Protein AF-A0A0F9X9X0-F1 (afdb_monomer)

Radius of gyration: 19.91 Å; Cα contacts (8 Å, |Δi|>4): 414; chains: 1; bounding box: 63×33×49 Å

Foldseek 3Di:
DPLVVLLVLLCPQDDPFWARQLPDDDPFFDPCRNVLLSVLSSQCVVLQQVAQEEEEEAEDALQACSQQNFALHHPVCQVVVCVLSVTDDRDGGGDDDDDDDQQSVLLSVAQSFFPRGHGYYYLQSTAGADPDSNHHDGDDVVSCVSCVVSNCVVVVVDHHPAYEYADDVSVVVVVVVVDDYHYFYRCPPVSSLSNNVVSCVVRQDTPQWHFDDDPNATDIDGRDDPVPDPPVPVVVVSCVVVPSDDDPDDDDDDDDD

pLDDT: mean 82.33, std 21.75, range [23.98, 98.69]

Solvent-accessible surface area (backbone atoms only — not comparable to full-atom values): 14618 Å² total; per-residue (Å²): 105,69,49,67,63,52,51,51,51,55,52,69,52,81,59,100,49,39,52,35,31,52,67,49,83,57,96,61,39,38,97,60,22,19,58,40,12,40,49,31,36,45,57,51,50,78,50,45,88,81,42,52,33,39,36,29,31,48,54,34,44,58,61,18,13,39,56,32,41,37,47,64,28,21,68,81,38,45,68,56,49,24,67,58,73,73,48,80,81,73,56,77,18,48,72,81,76,77,56,82,33,66,54,26,52,55,54,62,72,48,42,74,46,37,76,79,49,60,48,61,40,33,70,39,81,37,22,30,30,59,97,48,82,80,32,76,41,83,81,51,73,63,58,50,60,66,42,37,70,47,45,52,50,52,60,76,43,52,76,57,86,38,43,33,14,40,22,71,67,24,38,56,52,44,44,72,73,70,46,79,68,50,80,33,50,37,44,59,96,81,2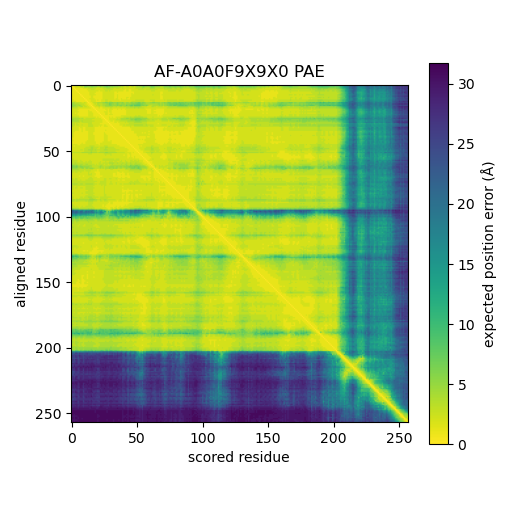2,39,64,57,22,53,52,44,55,63,59,77,56,56,47,39,80,42,35,40,72,44,79,59,94,94,38,80,38,82,41,75,73,52,63,80,91,75,50,82,68,53,66,64,53,51,60,54,38,57,74,67,68,75,54,79,88,74,82,89,84,79,83,87,77,89,134

Sequence (257 aa):
MESELFIEILQNVNSNNLFNPYTDLCELDKPNAPEIRTNNLRIFLDNIDRFDTILVGEAPGHIGARKTGLAFTSNHILKTAEKTWGMKGFEIATKKEYYKELSAHHVWSVLPRLVNPPILWNIIPLHPFKGEQFTNRTPNNLDHLTCNSAVEYFFNNTEFRKIIAIGRVAQKRLRRLGFDVEYVRHVSMGGSNKFKASMYELFEKYDGFEISEFGGKNRLRCIKDPKTCKACYETESMMRRHHLVDHGQESFTILDL

Organism: NCBI:txid412755

Mean predicted aligned error: 9.72 Å

Secondary structure (DSSP, 8-state):
--HHHHHHHHHT---SSEE-TTT---TTB-TTHHHHHHHHHHHHHTTGGG-SEEEEES---TTTHHHHSSTT--TTTHHHHHHHHT-------BSS-----HHHHHHHTTGGGBSSPPEEEESS-SEE-BSBTTS-----HHHHHHTHHHHHHHHHS---SEEEEESHHHHHHHHHTT---EEE--STTTTHHHHHHHHHHHT--BTTEEEEESSSSEEEEE-S-TTT-TTHHHHHHHHHTTT-S------------

Nearest PDB structures (foldseek):
  5h93-assembly4_D  TM=6.700E-01  e=4.111E-07  Geobacter metallireducens GS-15
  8iiq-assembly1_A  TM=5.673E-01  e=1.186E-02  Mycolicibacterium smegmatis MC2 155
  5gn2-assembly1_B  TM=4.722E-01  e=1.155E-01  Bradyrhizobium diazoefficiens USDA 110

InterPro domains:
  IPR036895 Uracil-DNA glycosylase-like domain superfamily [G3DSA:3.40.470.10] (12-206)
  IPR036895 Uracil-DNA glycosylase-like domain superfamily [SSF52141] (31-196)

Structure (mmCIF, N/CA/C/O backbone):
data_AF-A0A0F9X9X0-F1
#
_entry.id   AF-A0A0F9X9X0-F1
#
loop_
_atom_site.group_PDB
_atom_site.id
_atom_site.type_symbol
_atom_site.label_atom_id
_atom_site.label_alt_id
_atom_site.label_comp_id
_atom_site.label_asym_id
_atom_site.label_entity_id
_atom_site.label_seq_id
_atom_site.pdbx_PDB_ins_code
_atom_site.Cartn_x
_atom_site.Cartn_y
_atom_site.Cartn_z
_atom_site.occupancy
_atom_site.B_iso_or_equiv
_atom_site.auth_seq_id
_atom_site.auth_comp_id
_atom_site.auth_asym_id
_atom_site.auth_atom_id
_atom_site.pdbx_PDB_model_num
ATOM 1 N N . MET A 1 1 ? -10.271 6.735 -10.360 1.00 90.69 1 MET A N 1
ATOM 2 C CA . MET A 1 1 ? -11.070 6.205 -9.219 1.00 90.69 1 MET A CA 1
ATOM 3 C C . MET A 1 1 ? -11.659 7.350 -8.392 1.00 90.69 1 MET A C 1
ATOM 5 O O . MET A 1 1 ? -10.962 8.337 -8.219 1.00 90.69 1 MET A O 1
ATOM 9 N N . GLU A 1 2 ? -12.874 7.228 -7.835 1.00 94.06 2 GLU A N 1
ATOM 10 C CA . GLU A 1 2 ? -13.388 8.189 -6.830 1.00 94.06 2 GLU A CA 1
ATOM 11 C C . GLU A 1 2 ? -12.779 7.890 -5.446 1.00 94.06 2 GLU A C 1
ATOM 13 O O . GLU A 1 2 ? -13.160 6.908 -4.795 1.00 94.06 2 GLU A O 1
ATOM 18 N N . SER A 1 3 ? -11.806 8.705 -5.018 1.00 95.44 3 SER A N 1
ATOM 19 C CA . SER A 1 3 ? -11.001 8.474 -3.806 1.00 95.44 3 SER A CA 1
ATOM 20 C C . SER A 1 3 ? -11.820 8.476 -2.514 1.00 95.44 3 SER A C 1
ATOM 22 O O . SER A 1 3 ? -11.629 7.590 -1.682 1.00 95.44 3 SER A O 1
ATOM 24 N N . GLU A 1 4 ? -12.751 9.423 -2.340 1.00 97.19 4 GLU A N 1
ATOM 25 C CA . GLU A 1 4 ? -13.540 9.526 -1.099 1.00 97.19 4 GLU A CA 1
ATOM 26 C C . GLU A 1 4 ? -14.438 8.311 -0.885 1.00 97.19 4 GLU A C 1
ATOM 28 O O . GLU A 1 4 ? -14.476 7.765 0.215 1.00 97.19 4 GLU A O 1
ATOM 33 N N . LEU A 1 5 ? -15.094 7.834 -1.945 1.00 97.44 5 LEU A N 1
ATOM 34 C CA . LEU A 1 5 ? -15.930 6.640 -1.862 1.00 97.44 5 LEU A CA 1
ATOM 35 C C . LEU A 1 5 ? -15.094 5.406 -1.502 1.00 97.44 5 LEU A C 1
ATOM 37 O O . LEU A 1 5 ? -15.508 4.588 -0.683 1.00 97.44 5 LEU A O 1
ATOM 41 N N . PHE A 1 6 ? -13.885 5.276 -2.057 1.00 98.06 6 PHE A N 1
ATOM 42 C CA . PHE A 1 6 ? -13.010 4.165 -1.689 1.00 98.06 6 PHE A CA 1
ATOM 43 C C . PHE A 1 6 ? -12.567 4.222 -0.224 1.00 98.06 6 PHE A C 1
ATOM 45 O O . PHE A 1 6 ? -12.556 3.202 0.469 1.00 98.06 6 PHE A O 1
ATOM 52 N N . ILE A 1 7 ? -12.210 5.415 0.253 1.00 98.44 7 ILE A N 1
ATOM 53 C CA . ILE A 1 7 ? -11.847 5.652 1.651 1.00 98.44 7 ILE A CA 1
ATOM 54 C C . ILE A 1 7 ? -13.018 5.300 2.570 1.00 98.44 7 ILE A C 1
ATOM 56 O O . ILE A 1 7 ? -12.813 4.600 3.558 1.00 98.44 7 ILE A O 1
ATOM 60 N N . GLU A 1 8 ? -14.238 5.714 2.230 1.00 98.25 8 GLU A N 1
ATOM 61 C CA . GLU A 1 8 ? -15.444 5.380 2.987 1.00 98.25 8 GLU A CA 1
ATOM 62 C C . GLU A 1 8 ? -15.669 3.861 3.049 1.00 98.25 8 GLU A C 1
ATOM 64 O O . GLU A 1 8 ? -15.931 3.311 4.121 1.00 98.25 8 GLU A O 1
ATOM 69 N N . ILE A 1 9 ? -15.502 3.149 1.928 1.00 98.19 9 ILE A N 1
ATOM 70 C CA . ILE A 1 9 ? -15.590 1.681 1.896 1.00 98.19 9 ILE A CA 1
ATOM 71 C C . ILE A 1 9 ? -14.573 1.062 2.862 1.00 98.19 9 ILE A C 1
ATOM 73 O O . ILE A 1 9 ? -14.924 0.156 3.616 1.00 98.19 9 ILE A O 1
ATOM 77 N N . LEU A 1 10 ? -13.331 1.555 2.874 1.00 97.81 10 LEU A N 1
ATOM 78 C CA . LEU A 1 10 ? -12.282 1.074 3.777 1.00 97.81 10 LEU A CA 1
ATOM 79 C C . LEU A 1 10 ? -12.574 1.386 5.246 1.00 97.81 10 LEU A C 1
ATOM 81 O O . LEU A 1 10 ? -12.335 0.540 6.107 1.00 97.81 10 LEU A O 1
ATOM 85 N N . GLN A 1 11 ? -13.090 2.575 5.548 1.00 97.69 11 GLN A N 1
ATOM 86 C CA . GLN A 1 11 ? -13.432 2.988 6.911 1.00 97.69 11 GLN A CA 1
ATOM 87 C C . GLN A 1 11 ? -14.612 2.193 7.480 1.00 97.69 11 GLN A C 1
ATOM 89 O O . GLN A 1 11 ? -14.662 1.941 8.679 1.00 97.69 11 GLN A O 1
ATOM 94 N N . ASN A 1 12 ? -15.523 1.722 6.629 1.00 97.38 12 ASN A N 1
ATOM 95 C CA . ASN A 1 12 ? -16.650 0.889 7.048 1.00 97.38 12 ASN A CA 1
ATOM 96 C C . ASN A 1 12 ? -16.280 -0.583 7.312 1.00 97.38 12 ASN A C 1
ATOM 98 O O . ASN A 1 12 ? -17.120 -1.360 7.781 1.00 97.38 12 ASN A O 1
ATOM 102 N N . VAL A 1 13 ? -15.032 -0.991 7.052 1.00 96.38 13 VAL A N 1
ATOM 103 C CA . VAL A 1 13 ? -14.573 -2.346 7.365 1.00 96.38 13 VAL A CA 1
ATOM 104 C C . VAL A 1 13 ? -14.335 -2.491 8.867 1.00 96.38 13 VAL A C 1
ATOM 106 O O . VAL A 1 13 ? -13.384 -1.939 9.419 1.00 96.38 13 VAL A O 1
ATOM 109 N N . ASN A 1 14 ? -15.171 -3.308 9.509 1.00 90.19 14 ASN A N 1
ATOM 110 C CA . ASN A 1 14 ? -15.113 -3.600 10.939 1.00 90.19 14 ASN A CA 1
ATOM 111 C C . ASN A 1 14 ? -14.715 -5.061 11.191 1.00 90.19 14 ASN A C 1
ATOM 113 O O . ASN A 1 14 ? -15.288 -5.985 10.611 1.00 90.19 14 ASN A O 1
ATOM 117 N N . SER A 1 15 ? -13.741 -5.285 12.076 1.00 92.44 15 SER A N 1
ATOM 118 C CA . SER A 1 15 ? -13.303 -6.623 12.487 1.00 92.44 15 SER A CA 1
ATOM 119 C C . SER A 1 15 ? -12.586 -6.589 13.836 1.00 92.44 15 SER A C 1
ATOM 121 O O . SER A 1 15 ? -11.877 -5.643 14.156 1.00 92.44 15 SER A O 1
ATOM 123 N N . ASN A 1 16 ? -12.698 -7.675 14.604 1.00 90.75 16 ASN A N 1
ATOM 124 C CA . ASN A 1 16 ? -12.043 -7.811 15.909 1.00 90.75 16 ASN A CA 1
ATOM 125 C C . ASN A 1 16 ? -10.539 -8.133 15.819 1.00 90.75 16 ASN A C 1
ATOM 127 O O . ASN A 1 16 ? -9.847 -8.125 16.834 1.00 90.75 16 ASN A O 1
ATOM 131 N N . ASN A 1 17 ? -10.034 -8.503 14.639 1.00 93.81 17 ASN A N 1
ATOM 132 C CA . ASN A 1 17 ? -8.653 -8.967 14.454 1.00 93.81 17 ASN A CA 1
ATOM 133 C C . ASN A 1 17 ? -7.988 -8.443 13.167 1.00 93.81 17 ASN A C 1
ATOM 135 O O . ASN A 1 17 ? -6.976 -9.003 12.722 1.00 93.81 17 ASN A O 1
ATOM 139 N N . LEU A 1 18 ? -8.558 -7.382 12.586 1.00 96.06 18 LEU A N 1
ATOM 140 C CA . LEU A 1 18 ? -7.949 -6.556 11.550 1.00 96.06 18 LEU A CA 1
ATOM 141 C C . LEU A 1 18 ? -7.892 -5.129 12.082 1.00 96.06 18 LEU A C 1
ATOM 143 O O . LEU A 1 18 ? -8.924 -4.484 12.203 1.00 96.06 18 LEU A O 1
ATOM 147 N N . PHE A 1 19 ? -6.696 -4.644 12.395 1.00 96.94 19 PHE A N 1
ATOM 148 C CA . PHE A 1 19 ? -6.525 -3.240 12.738 1.00 96.94 19 PHE A CA 1
ATOM 149 C C . PHE A 1 19 ? -6.699 -2.414 11.466 1.00 96.94 19 PHE A C 1
ATOM 151 O O . PHE A 1 19 ? -5.941 -2.593 10.503 1.00 96.94 19 PHE A O 1
ATOM 158 N N . ASN A 1 20 ? -7.673 -1.516 11.474 1.00 97.75 20 ASN A N 1
ATOM 159 C CA . ASN A 1 20 ? -7.990 -0.638 10.368 1.00 97.75 20 ASN A CA 1
ATOM 160 C C . ASN A 1 20 ? -7.194 0.675 10.490 1.00 97.75 20 ASN A C 1
ATOM 162 O O . ASN A 1 20 ? -7.486 1.494 11.360 1.00 97.75 20 ASN A O 1
ATOM 166 N N . PRO A 1 21 ? -6.190 0.927 9.624 1.00 96.94 21 PRO A N 1
ATOM 167 C CA . PRO A 1 21 ? -5.377 2.142 9.699 1.00 96.94 21 PRO A CA 1
ATOM 168 C C . PRO A 1 21 ? -6.195 3.432 9.565 1.00 96.94 21 PRO A C 1
ATOM 170 O O . PRO A 1 21 ? -5.735 4.493 9.977 1.00 96.94 21 PRO A O 1
ATOM 173 N N . TYR A 1 22 ? -7.386 3.362 8.984 1.00 98.06 22 TYR A N 1
ATOM 174 C CA . TYR A 1 22 ? -8.179 4.531 8.625 1.00 98.06 22 TYR A CA 1
ATOM 175 C C . TYR A 1 22 ? -9.223 4.894 9.690 1.00 98.06 22 TYR A C 1
ATOM 177 O O . TYR A 1 22 ? -9.792 5.979 9.618 1.00 98.06 22 TYR A O 1
ATOM 185 N N . THR A 1 23 ? -9.420 4.042 10.704 1.00 97.69 23 THR A N 1
ATOM 186 C CA . THR A 1 23 ? -10.363 4.272 11.819 1.00 97.69 23 THR A CA 1
ATOM 187 C C . THR A 1 23 ? -9.753 4.031 13.195 1.00 97.69 23 THR A C 1
ATOM 189 O O . THR A 1 23 ? -10.102 4.723 14.150 1.00 97.69 23 THR A O 1
ATOM 192 N N . ASP A 1 24 ? -8.826 3.082 13.317 1.00 96.75 24 ASP A N 1
ATOM 193 C CA . ASP A 1 24 ? -8.372 2.597 14.615 1.00 96.75 24 ASP A CA 1
ATOM 194 C C . ASP A 1 24 ? -7.195 3.408 15.158 1.00 96.75 24 ASP A C 1
ATOM 196 O O . ASP A 1 24 ? -6.335 3.902 14.420 1.00 96.75 24 ASP A O 1
ATOM 200 N N . LEU A 1 25 ? -7.122 3.478 16.487 1.00 95.25 25 LEU A N 1
ATOM 201 C CA . LEU A 1 25 ? -6.047 4.105 17.251 1.00 95.25 25 LEU A CA 1
ATOM 202 C C . LEU A 1 25 ? -5.274 3.063 18.063 1.00 95.25 25 LEU A C 1
ATOM 204 O O . LEU A 1 25 ? -5.835 2.082 18.548 1.00 95.25 25 LEU A O 1
ATOM 208 N N . CYS A 1 26 ? -3.984 3.311 18.277 1.00 91.19 26 CYS A N 1
ATOM 209 C CA . CYS A 1 26 ? -3.173 2.574 19.246 1.00 91.19 26 CYS A CA 1
ATOM 210 C C . CYS A 1 26 ? -2.375 3.503 20.170 1.00 91.19 26 CYS A C 1
ATOM 212 O O . CYS A 1 26 ? -2.291 4.710 19.963 1.00 91.19 26 CYS A O 1
ATOM 214 N N . GLU A 1 27 ? -1.739 2.946 21.200 1.00 91.62 27 GLU A N 1
ATOM 215 C CA . GLU A 1 27 ? -0.976 3.720 22.196 1.00 91.62 27 GLU A CA 1
ATOM 216 C C . GLU A 1 27 ? 0.162 4.575 21.591 1.00 91.62 27 GLU A C 1
ATOM 218 O O . GLU A 1 27 ? 0.484 5.657 22.099 1.00 91.62 27 GLU A O 1
ATOM 223 N N . LEU A 1 28 ? 0.707 4.135 20.453 1.00 91.56 28 LEU A N 1
ATOM 224 C CA . LEU A 1 28 ? 1.823 4.764 19.734 1.00 91.56 28 LEU A CA 1
ATOM 225 C C . LEU A 1 28 ? 1.365 5.906 18.809 1.00 91.56 28 LEU A C 1
ATOM 227 O O . LEU A 1 28 ? 2.189 6.682 18.308 1.00 91.56 28 LEU A O 1
ATOM 231 N N . ASP A 1 29 ? 0.057 6.024 18.585 1.00 95.12 29 ASP A N 1
ATOM 232 C CA . ASP A 1 29 ? -0.550 6.987 17.673 1.00 95.12 29 ASP A CA 1
ATOM 233 C C . ASP A 1 29 ? -0.673 8.386 18.286 1.00 95.12 29 ASP A C 1
ATOM 235 O O . ASP A 1 29 ? -0.834 8.562 19.499 1.00 95.12 29 ASP A O 1
ATOM 239 N N . LYS A 1 30 ? -0.615 9.407 17.426 1.00 96.25 30 LYS A N 1
ATOM 240 C CA . LYS A 1 30 ? -1.135 10.744 17.736 1.00 96.25 30 LYS A CA 1
ATOM 241 C C . LYS A 1 30 ? -2.663 10.675 17.907 1.00 96.25 30 LYS A C 1
ATOM 243 O O . LYS A 1 30 ? -3.285 9.781 17.339 1.00 96.25 30 LYS A O 1
ATOM 248 N N . PRO A 1 31 ? -3.293 11.628 18.617 1.00 96.69 31 PRO A N 1
ATOM 249 C CA . PRO A 1 31 ? -4.749 11.626 18.792 1.00 96.69 31 PRO A CA 1
ATOM 250 C C . PRO A 1 31 ? -5.550 11.600 17.479 1.00 96.69 31 PRO A C 1
ATOM 252 O O . PRO A 1 31 ? -6.594 10.967 17.422 1.00 96.69 31 PRO A O 1
ATOM 255 N N . ASN A 1 32 ? -5.041 12.229 16.416 1.00 97.50 32 ASN A N 1
ATOM 256 C CA . ASN A 1 32 ? -5.669 12.289 15.092 1.00 97.50 32 ASN A CA 1
ATOM 257 C C . ASN A 1 32 ? -5.022 11.338 14.063 1.00 97.50 32 ASN A C 1
ATOM 259 O O . ASN A 1 32 ? -5.031 11.594 12.861 1.00 97.50 32 ASN A O 1
ATOM 263 N N . ALA A 1 33 ? -4.405 10.241 14.506 1.00 97.56 33 ALA A N 1
ATOM 264 C CA . ALA A 1 33 ? -3.677 9.349 13.605 1.00 97.56 33 ALA A CA 1
ATOM 265 C C . ALA A 1 33 ? -4.518 8.716 12.470 1.00 97.56 33 ALA A C 1
ATOM 267 O O . ALA A 1 33 ? -3.989 8.646 11.358 1.00 97.56 33 ALA A O 1
ATOM 268 N N . PRO A 1 34 ? -5.787 8.297 12.675 1.00 98.19 34 PRO A N 1
ATOM 269 C CA . PRO A 1 34 ? -6.645 7.816 11.589 1.00 98.19 34 PRO A CA 1
ATOM 270 C C . PRO A 1 34 ? -6.861 8.865 10.496 1.00 98.19 34 PRO A C 1
ATOM 272 O O . PRO A 1 34 ? -6.776 8.544 9.313 1.00 98.19 34 PRO A O 1
ATOM 275 N N . GLU A 1 35 ? -7.054 10.130 10.880 1.00 98.56 35 GLU A N 1
ATOM 276 C CA . GLU A 1 35 ? -7.200 11.257 9.952 1.00 98.56 35 GLU A CA 1
ATOM 277 C C . GLU A 1 35 ? -5.924 11.450 9.124 1.00 98.56 35 GLU A C 1
ATOM 279 O O . GLU A 1 35 ? -5.981 11.503 7.898 1.00 98.56 35 GLU A O 1
ATOM 284 N N . ILE A 1 36 ? -4.755 11.444 9.777 1.00 98.50 36 ILE A N 1
ATOM 285 C CA . ILE A 1 36 ? -3.453 11.561 9.104 1.00 98.50 36 ILE A CA 1
ATOM 286 C C . ILE A 1 36 ? -3.242 10.415 8.102 1.00 98.50 36 ILE A C 1
ATOM 288 O O . ILE A 1 36 ? -2.857 10.648 6.957 1.00 98.50 36 ILE A O 1
ATOM 292 N N . ARG A 1 37 ? -3.499 9.165 8.509 1.00 98.44 37 ARG A N 1
ATOM 293 C CA . ARG A 1 37 ? -3.353 7.991 7.629 1.00 98.44 37 ARG A CA 1
ATOM 294 C C . ARG A 1 37 ? -4.344 8.016 6.470 1.00 98.44 37 ARG A C 1
ATOM 296 O O . ARG A 1 37 ? -3.975 7.651 5.357 1.00 98.44 37 ARG A O 1
ATOM 303 N N . THR A 1 38 ? -5.566 8.476 6.719 1.00 98.69 38 THR A N 1
ATOM 304 C CA . THR A 1 38 ? -6.583 8.683 5.683 1.00 98.69 38 THR A CA 1
ATOM 305 C C . THR A 1 38 ? -6.139 9.754 4.691 1.00 98.69 38 THR A C 1
ATOM 307 O O . THR A 1 38 ? -6.254 9.550 3.489 1.00 98.69 38 THR A O 1
ATOM 310 N N . ASN A 1 39 ? -5.557 10.861 5.160 1.00 98.62 39 ASN A N 1
ATOM 311 C CA . ASN A 1 39 ? -5.034 11.904 4.282 1.00 98.62 39 ASN A CA 1
ATOM 312 C C . ASN A 1 39 ? -3.841 11.425 3.442 1.00 98.62 39 ASN A C 1
ATOM 314 O O . ASN A 1 39 ? -3.780 11.695 2.245 1.00 98.62 39 ASN A O 1
ATOM 318 N N . ASN A 1 40 ? -2.934 10.639 4.031 1.00 98.62 40 ASN A N 1
ATOM 319 C CA . ASN A 1 40 ? -1.859 9.990 3.280 1.00 98.62 40 ASN A CA 1
ATOM 320 C C . ASN A 1 40 ? -2.415 9.088 2.171 1.00 98.62 40 ASN A C 1
ATOM 322 O O . ASN A 1 40 ? -1.932 9.135 1.041 1.00 98.62 40 ASN A O 1
ATOM 326 N N . LEU A 1 41 ? -3.427 8.272 2.490 1.00 98.62 41 LEU A N 1
ATOM 327 C CA . LEU A 1 41 ? -4.084 7.417 1.508 1.00 98.62 41 LEU A CA 1
ATOM 328 C C . LEU A 1 41 ? -4.754 8.253 0.411 1.00 98.62 41 LEU A C 1
ATOM 330 O O . LEU A 1 41 ? -4.546 7.960 -0.757 1.00 98.62 41 LEU A O 1
ATOM 334 N N . ARG A 1 42 ? -5.484 9.316 0.755 1.00 98.62 42 ARG A N 1
ATOM 335 C CA . ARG A 1 42 ? -6.117 10.222 -0.216 1.00 98.62 42 ARG A CA 1
ATOM 336 C C . ARG A 1 42 ? -5.114 10.786 -1.217 1.00 98.62 42 ARG A C 1
ATOM 338 O O . ARG A 1 42 ? -5.288 10.600 -2.412 1.00 98.62 42 ARG A O 1
ATOM 345 N N . ILE A 1 43 ? -4.005 11.352 -0.732 1.00 98.44 43 ILE A N 1
ATOM 346 C CA . ILE A 1 43 ? -2.921 11.856 -1.592 1.00 98.44 43 ILE A CA 1
ATOM 347 C C . ILE A 1 43 ? -2.419 10.760 -2.543 1.00 98.44 43 ILE A C 1
ATOM 349 O O . ILE A 1 43 ? -2.151 11.030 -3.713 1.00 98.44 43 ILE A O 1
ATOM 353 N N . PHE A 1 44 ? -2.279 9.526 -2.054 1.00 98.31 44 PHE A N 1
ATOM 354 C CA . PHE A 1 44 ? -1.874 8.390 -2.878 1.00 98.31 44 PHE A CA 1
ATOM 355 C C . PHE A 1 44 ? -2.919 8.044 -3.952 1.00 98.31 44 PHE A C 1
ATOM 357 O O . PHE A 1 44 ? -2.553 7.896 -5.118 1.00 98.31 44 PHE A O 1
ATOM 364 N N . LEU A 1 45 ? -4.199 7.949 -3.581 1.00 97.81 45 LEU A N 1
ATOM 365 C CA . LEU A 1 45 ? -5.299 7.590 -4.483 1.00 97.81 45 LEU A CA 1
ATOM 366 C C . LEU A 1 45 ? -5.531 8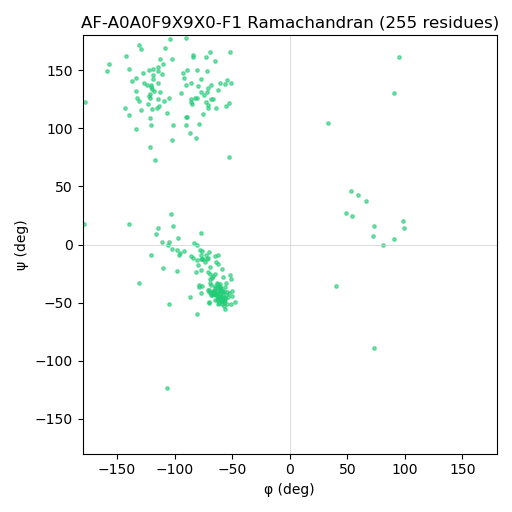.659 -5.557 1.00 97.81 45 LEU A C 1
ATOM 368 O O . LEU A 1 45 ? -5.645 8.318 -6.728 1.00 97.81 45 LEU A O 1
ATOM 372 N N . ASP A 1 46 ? -5.469 9.941 -5.193 1.00 96.94 46 ASP A N 1
ATOM 373 C CA . ASP A 1 46 ? -5.635 11.073 -6.120 1.00 96.94 46 ASP A CA 1
ATOM 374 C C . ASP A 1 46 ? -4.534 11.140 -7.189 1.00 96.94 46 ASP A C 1
ATOM 376 O O . ASP A 1 46 ? -4.647 11.848 -8.187 1.00 96.94 46 ASP A O 1
ATOM 380 N N . ASN A 1 47 ? -3.433 10.415 -6.980 1.00 96.81 47 ASN A N 1
ATOM 381 C CA . ASN A 1 47 ? -2.305 10.347 -7.899 1.00 96.81 47 ASN A CA 1
ATOM 382 C C . ASN A 1 47 ? -2.169 8.977 -8.576 1.00 96.81 47 ASN A C 1
ATOM 384 O O . ASN A 1 47 ? -1.216 8.783 -9.333 1.00 96.81 47 ASN A O 1
ATOM 388 N N . ILE A 1 48 ? -3.072 8.030 -8.309 1.00 95.38 48 ILE A N 1
ATOM 389 C CA . ILE A 1 48 ? -2.900 6.628 -8.700 1.00 95.38 48 ILE A CA 1
ATOM 390 C C . ILE A 1 48 ? -2.886 6.434 -10.221 1.00 95.38 48 ILE A C 1
ATOM 392 O O . ILE A 1 48 ? -2.075 5.665 -10.732 1.00 95.38 48 ILE A O 1
ATOM 396 N N . ASP A 1 49 ? -3.686 7.222 -10.942 1.00 94.12 49 ASP A N 1
ATOM 397 C CA . ASP A 1 49 ? -3.842 7.146 -12.401 1.00 94.12 49 ASP A CA 1
ATOM 398 C C . ASP A 1 49 ? -2.586 7.625 -13.165 1.00 94.12 49 ASP A C 1
ATOM 400 O O . ASP A 1 49 ? -2.483 7.484 -14.382 1.00 94.12 49 ASP A O 1
ATOM 404 N N . ARG A 1 50 ? -1.583 8.173 -12.458 1.00 94.94 50 ARG A N 1
ATOM 405 C CA . ARG A 1 50 ? -0.272 8.543 -13.025 1.00 94.94 50 ARG A CA 1
ATOM 406 C C . ARG A 1 50 ? 0.645 7.335 -13.255 1.00 94.94 50 ARG A C 1
ATOM 408 O O . ARG A 1 50 ? 1.723 7.505 -13.825 1.00 94.94 50 ARG A O 1
ATOM 415 N N . PHE A 1 51 ? 0.267 6.151 -12.773 1.00 95.12 51 PHE A N 1
ATOM 416 C CA . PHE A 1 51 ? 1.105 4.954 -12.772 1.00 95.12 51 PHE A CA 1
ATOM 417 C C . PHE A 1 51 ? 0.448 3.831 -13.565 1.00 95.12 51 PHE A C 1
ATOM 419 O O . PHE A 1 51 ? -0.722 3.531 -13.379 1.00 95.12 51 PHE A O 1
ATOM 426 N N . ASP A 1 52 ? 1.228 3.153 -14.406 1.00 94.00 52 ASP A N 1
ATOM 427 C CA . ASP A 1 52 ? 0.754 2.012 -15.199 1.00 94.00 52 ASP A CA 1
ATOM 428 C C . ASP A 1 52 ? 1.104 0.651 -14.575 1.00 94.00 52 ASP A C 1
ATOM 430 O O . ASP A 1 52 ? 0.701 -0.394 -15.091 1.00 94.00 52 ASP A O 1
ATOM 434 N N . THR A 1 53 ? 1.860 0.653 -13.472 1.00 96.50 53 THR A N 1
ATOM 435 C CA . THR A 1 53 ? 2.387 -0.553 -12.836 1.00 96.50 53 THR A CA 1
ATOM 436 C C . THR A 1 53 ? 2.171 -0.532 -11.328 1.00 96.50 53 THR A C 1
ATOM 438 O O . THR A 1 53 ? 2.535 0.430 -10.643 1.00 96.50 53 THR A O 1
ATOM 441 N N . ILE A 1 54 ? 1.655 -1.641 -10.799 1.00 98.00 54 ILE A N 1
ATOM 442 C CA . ILE A 1 54 ? 1.392 -1.839 -9.373 1.00 98.00 54 ILE A CA 1
ATOM 443 C C . ILE A 1 54 ? 2.093 -3.090 -8.843 1.00 98.00 54 ILE A C 1
ATOM 445 O O . ILE A 1 54 ? 2.079 -4.160 -9.456 1.00 98.00 54 ILE A O 1
ATOM 449 N N . LEU A 1 55 ? 2.691 -2.963 -7.662 1.00 98.31 55 LEU A N 1
ATOM 450 C CA . LEU A 1 55 ? 3.216 -4.074 -6.877 1.00 98.31 55 LEU A CA 1
ATOM 451 C C . LEU A 1 55 ? 2.283 -4.360 -5.712 1.00 98.31 55 LEU A C 1
ATOM 453 O O . LEU A 1 55 ? 2.007 -3.487 -4.891 1.00 98.31 55 LEU A O 1
ATOM 457 N N . VAL A 1 56 ? 1.851 -5.608 -5.600 1.00 98.00 56 VAL A N 1
ATOM 458 C CA . VAL A 1 56 ? 0.800 -6.000 -4.670 1.00 98.00 56 VAL A CA 1
ATOM 459 C C . VAL A 1 56 ? 1.322 -7.035 -3.676 1.00 98.00 56 VAL A C 1
ATOM 461 O O . VAL A 1 56 ? 1.708 -8.148 -4.044 1.00 98.00 56 VAL A O 1
ATOM 464 N N . GLY A 1 57 ? 1.330 -6.662 -2.399 1.00 96.31 57 GLY A N 1
ATOM 465 C CA . GLY A 1 57 ? 1.542 -7.556 -1.263 1.00 96.31 57 GLY A CA 1
ATOM 466 C C . GLY A 1 57 ? 0.239 -8.144 -0.729 1.00 96.31 57 GLY A C 1
ATOM 467 O O . GLY A 1 57 ? -0.853 -7.847 -1.207 1.00 96.31 57 GLY A O 1
ATOM 468 N N . GLU A 1 58 ? 0.350 -9.002 0.280 1.00 93.94 58 GLU A N 1
ATOM 469 C CA . GLU A 1 58 ? -0.820 -9.637 0.889 1.00 93.94 58 GLU A CA 1
ATOM 470 C C . GLU A 1 58 ? -1.516 -8.715 1.901 1.00 93.94 58 GLU A C 1
ATOM 472 O O . GLU A 1 58 ? -2.687 -8.388 1.713 1.00 93.94 58 GLU A O 1
ATOM 477 N N . ALA A 1 59 ? -0.801 -8.299 2.951 1.00 94.94 59 ALA A N 1
ATOM 478 C CA . ALA A 1 59 ? -1.324 -7.446 4.014 1.00 94.94 59 ALA A CA 1
ATOM 479 C C . ALA A 1 59 ? -0.202 -6.674 4.748 1.00 94.94 59 ALA A C 1
ATOM 481 O O . ALA A 1 59 ? 0.943 -7.141 4.784 1.00 94.94 59 ALA A O 1
ATOM 482 N N . PRO A 1 60 ? -0.513 -5.519 5.370 1.00 93.50 60 PRO A N 1
ATOM 483 C CA . PRO A 1 60 ? 0.378 -4.781 6.263 1.00 93.50 60 PRO A CA 1
ATOM 484 C C . PRO A 1 60 ? 0.942 -5.597 7.435 1.00 93.50 60 PRO A C 1
ATOM 486 O O . PRO A 1 60 ? 0.215 -6.326 8.111 1.00 93.50 60 PRO A O 1
ATOM 489 N N . GLY A 1 61 ? 2.215 -5.363 7.770 1.00 91.25 61 GLY A N 1
ATOM 490 C CA . GLY A 1 61 ? 2.784 -5.709 9.076 1.00 91.25 61 GLY A CA 1
ATOM 491 C C . GLY A 1 61 ? 2.530 -4.633 10.144 1.00 91.25 61 GLY A C 1
ATOM 492 O O . GLY A 1 61 ? 2.246 -3.474 9.829 1.00 91.25 61 GLY A O 1
ATOM 493 N N . HIS A 1 62 ? 2.694 -4.996 11.421 1.00 87.56 62 HIS A N 1
ATOM 494 C CA . HIS A 1 62 ? 2.383 -4.131 12.575 1.00 87.56 62 HIS A CA 1
ATOM 495 C C . HIS A 1 62 ? 3.255 -2.860 12.701 1.00 87.56 62 HIS A C 1
ATOM 497 O O . HIS A 1 62 ? 2.817 -1.873 13.292 1.00 87.56 62 HIS A O 1
ATOM 503 N N . ILE A 1 63 ? 4.480 -2.861 12.155 1.00 86.56 63 ILE A N 1
ATOM 504 C CA . ILE A 1 63 ? 5.439 -1.729 12.198 1.00 86.56 63 ILE A CA 1
ATOM 505 C C . ILE A 1 63 ? 5.516 -0.921 10.895 1.00 86.56 63 ILE A C 1
ATOM 507 O O . ILE A 1 63 ? 6.252 0.064 10.823 1.00 86.56 63 ILE A O 1
ATOM 511 N N . GLY A 1 64 ? 4.794 -1.356 9.866 1.00 88.19 64 GLY A N 1
ATOM 512 C CA . GLY A 1 64 ? 4.886 -0.838 8.509 1.00 88.19 64 GLY A CA 1
ATOM 513 C C . GLY A 1 64 ? 3.704 0.027 8.109 1.00 88.19 64 GLY A C 1
ATOM 514 O O . GLY A 1 64 ? 3.337 0.981 8.795 1.00 88.19 64 GLY A O 1
ATOM 515 N N . ALA A 1 65 ? 3.075 -0.391 7.010 1.00 92.19 65 ALA A N 1
ATOM 516 C CA . ALA A 1 65 ? 1.907 0.234 6.397 1.00 92.19 65 ALA A CA 1
ATOM 517 C C . ALA A 1 65 ? 0.750 0.505 7.372 1.00 92.19 65 ALA A C 1
ATOM 519 O O . ALA A 1 65 ? 0.046 1.497 7.221 1.00 92.19 65 ALA A O 1
ATOM 520 N N . ARG A 1 66 ? 0.599 -0.311 8.425 1.00 93.94 66 ARG A N 1
ATOM 521 C CA . ARG A 1 66 ? -0.369 -0.067 9.503 1.00 93.94 66 ARG A CA 1
ATOM 522 C C . ARG A 1 66 ? -0.231 1.339 10.105 1.00 93.94 66 ARG A C 1
ATOM 524 O O . ARG A 1 66 ? -1.228 1.991 10.389 1.00 93.94 66 ARG A O 1
ATOM 531 N N . LYS A 1 67 ? 1.006 1.802 10.312 1.00 94.12 67 LYS A N 1
ATOM 532 C CA . LYS A 1 67 ? 1.306 3.077 10.980 1.00 94.12 67 LYS A CA 1
ATOM 533 C C . LYS A 1 67 ? 1.173 4.282 10.045 1.00 94.12 67 LYS A C 1
ATOM 535 O O . LYS A 1 67 ? 0.948 5.387 10.530 1.00 94.12 67 LYS A O 1
ATOM 540 N N . THR A 1 68 ? 1.298 4.083 8.733 1.00 95.19 68 THR A N 1
ATOM 541 C CA . THR A 1 68 ? 1.350 5.167 7.735 1.00 95.19 68 THR A CA 1
ATOM 542 C C . THR A 1 68 ? 0.111 5.266 6.849 1.00 95.19 68 THR A C 1
ATOM 544 O O . THR A 1 68 ? -0.117 6.326 6.272 1.00 95.19 68 THR A O 1
ATOM 54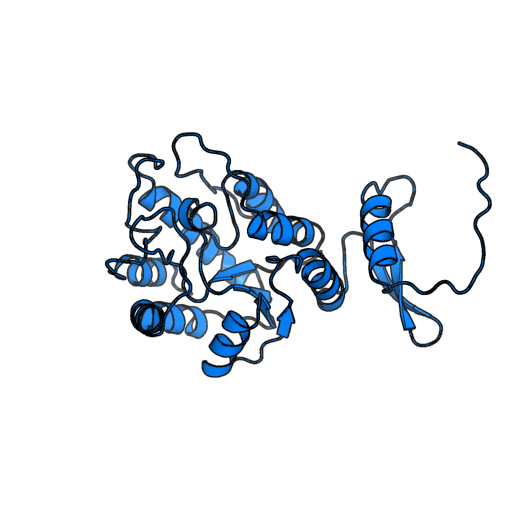7 N N . GLY A 1 69 ? -0.675 4.191 6.740 1.00 96.31 69 GLY A N 1
ATOM 548 C CA . GLY A 1 69 ? -1.785 4.068 5.793 1.00 96.31 69 GLY A CA 1
ATOM 549 C C . GLY A 1 69 ? -1.361 3.673 4.372 1.00 96.31 69 GLY A C 1
ATOM 550 O O . GLY A 1 69 ? -2.228 3.513 3.519 1.00 96.31 69 GLY A O 1
ATOM 551 N N . LEU A 1 70 ? -0.057 3.492 4.114 1.00 97.56 70 LEU A N 1
ATOM 552 C CA . LEU A 1 70 ? 0.503 3.263 2.777 1.00 97.56 70 LEU A CA 1
ATOM 553 C C . LEU A 1 70 ? 1.265 1.934 2.706 1.00 97.56 70 LEU A C 1
ATOM 555 O O . LEU A 1 70 ? 2.141 1.657 3.531 1.00 97.56 70 LEU A O 1
ATOM 559 N N . ALA A 1 71 ? 0.963 1.109 1.701 1.00 96.81 71 ALA A N 1
ATOM 560 C CA . ALA A 1 71 ? 1.551 -0.222 1.552 1.00 96.81 71 ALA A CA 1
ATOM 561 C C . ALA A 1 71 ? 3.089 -0.178 1.513 1.00 96.81 71 ALA A C 1
ATOM 563 O O . ALA A 1 71 ? 3.693 0.704 0.900 1.00 96.81 71 ALA A O 1
ATOM 564 N N . PHE A 1 72 ? 3.724 -1.132 2.207 1.00 94.62 72 PHE A N 1
ATOM 565 C CA . PHE A 1 72 ? 5.184 -1.243 2.342 1.00 94.62 72 PHE A CA 1
ATOM 566 C C . PHE A 1 72 ? 5.885 0.066 2.737 1.00 94.62 72 PHE A C 1
ATOM 568 O O . PHE A 1 72 ? 7.050 0.258 2.407 1.00 94.62 72 PHE A O 1
ATOM 575 N N . THR A 1 73 ? 5.210 0.979 3.434 1.00 94.62 73 THR A N 1
ATOM 576 C CA . THR A 1 73 ? 5.763 2.290 3.777 1.00 94.62 73 THR A CA 1
ATOM 577 C C . THR A 1 73 ? 5.732 2.462 5.286 1.00 94.62 73 THR A C 1
ATOM 579 O O . THR A 1 73 ? 4.681 2.400 5.912 1.00 94.62 73 THR A O 1
ATOM 582 N N . SER A 1 74 ? 6.895 2.675 5.893 1.00 92.94 74 SER A N 1
ATOM 583 C CA . SER A 1 74 ? 7.023 3.019 7.318 1.00 92.94 74 SER A CA 1
ATOM 584 C C . SER A 1 74 ? 7.445 4.482 7.465 1.00 92.94 74 SER A C 1
ATOM 586 O O . SER A 1 74 ? 7.824 5.116 6.483 1.00 92.94 74 SER A O 1
ATOM 588 N N . ASN A 1 75 ? 7.399 5.036 8.681 1.00 92.12 75 ASN A N 1
ATOM 589 C CA . ASN A 1 75 ? 7.642 6.469 8.919 1.00 92.12 75 ASN A CA 1
ATOM 590 C C . ASN A 1 75 ? 8.932 7.004 8.273 1.00 92.12 75 ASN A C 1
ATOM 592 O O . ASN A 1 75 ? 8.936 8.093 7.709 1.00 92.12 75 ASN A O 1
ATOM 596 N N . HIS A 1 76 ? 10.021 6.228 8.311 1.00 90.38 76 HIS A N 1
ATOM 597 C CA . HIS A 1 76 ? 11.316 6.634 7.752 1.00 90.38 76 HIS A CA 1
ATOM 598 C C . HIS A 1 76 ? 11.356 6.652 6.213 1.00 90.38 76 HIS A C 1
ATOM 600 O O . HIS A 1 76 ? 12.300 7.176 5.631 1.00 90.38 76 HIS A O 1
ATOM 606 N N . ILE A 1 77 ? 10.351 6.067 5.560 1.00 93.94 77 ILE A N 1
ATOM 607 C CA . ILE A 1 77 ? 10.258 5.922 4.106 1.00 93.94 77 ILE A CA 1
ATOM 608 C C . ILE A 1 77 ? 9.385 7.013 3.493 1.00 93.94 77 ILE A C 1
ATOM 610 O O . ILE A 1 77 ? 9.580 7.331 2.327 1.00 93.94 77 ILE A O 1
ATOM 614 N N . LEU A 1 78 ? 8.477 7.638 4.253 1.00 94.31 78 LEU A N 1
ATOM 615 C CA . LEU A 1 78 ? 7.500 8.600 3.719 1.00 94.31 78 LEU A CA 1
ATOM 616 C C . LEU A 1 78 ? 8.141 9.686 2.841 1.00 94.31 78 LEU A C 1
ATOM 618 O O . LEU A 1 78 ? 7.664 9.937 1.742 1.00 94.31 78 LEU A O 1
ATOM 622 N N . LYS A 1 79 ? 9.276 10.263 3.260 1.00 94.62 79 LYS A N 1
ATOM 623 C CA . LYS A 1 79 ? 9.998 11.268 2.455 1.00 94.62 79 LYS A CA 1
ATOM 624 C C . LYS A 1 79 ? 10.640 10.701 1.190 1.00 94.62 79 LYS A C 1
ATOM 626 O O . LYS A 1 79 ? 10.666 11.367 0.157 1.00 94.62 79 LYS A O 1
ATOM 631 N N . THR A 1 80 ? 11.135 9.468 1.239 1.00 95.50 80 THR A N 1
ATOM 632 C CA . THR A 1 80 ? 11.600 8.763 0.039 1.00 95.50 80 THR A CA 1
ATOM 633 C C . THR A 1 80 ? 10.434 8.471 -0.903 1.00 95.50 80 THR A C 1
ATOM 635 O O . THR A 1 80 ? 10.591 8.649 -2.109 1.00 95.50 80 THR A O 1
ATOM 638 N N . ALA A 1 81 ? 9.271 8.090 -0.372 1.00 97.00 81 ALA A N 1
ATOM 639 C CA . ALA A 1 81 ? 8.061 7.830 -1.143 1.00 97.00 81 ALA A CA 1
ATOM 640 C C 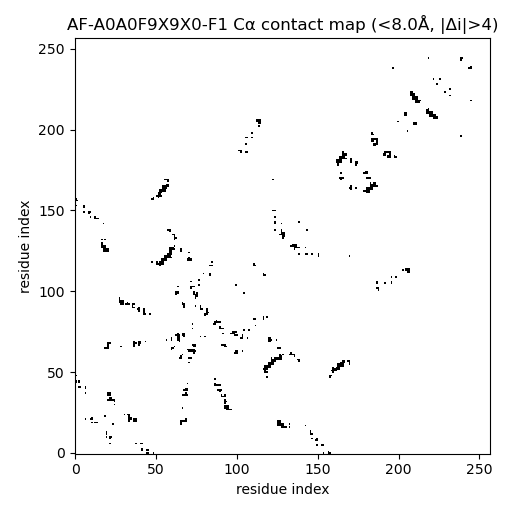. ALA A 1 81 ? 7.551 9.084 -1.858 1.00 97.00 81 ALA A C 1
ATOM 642 O O . ALA A 1 81 ? 7.353 9.043 -3.069 1.00 97.00 81 ALA A O 1
ATOM 643 N N . GLU A 1 82 ? 7.463 10.215 -1.150 1.00 96.81 82 GLU A N 1
ATOM 644 C CA . GLU A 1 82 ? 7.131 11.522 -1.734 1.00 96.81 82 GLU A CA 1
ATOM 645 C C . GLU A 1 82 ? 8.022 11.843 -2.938 1.00 96.81 82 GLU A C 1
ATOM 647 O O . GLU A 1 82 ? 7.533 12.123 -4.032 1.00 96.81 82 GLU A O 1
ATOM 652 N N . LYS A 1 83 ? 9.347 11.735 -2.767 1.00 96.38 83 LYS A N 1
ATOM 653 C CA . LYS A 1 83 ? 10.301 12.008 -3.848 1.00 96.38 83 LYS A CA 1
ATOM 654 C C . LYS A 1 83 ? 10.161 11.025 -5.013 1.00 96.38 83 LYS A C 1
ATOM 656 O O . LYS A 1 83 ? 10.217 11.448 -6.160 1.00 96.38 83 LYS A O 1
ATOM 661 N N . THR A 1 84 ? 10.013 9.735 -4.719 1.00 95.62 84 THR A N 1
ATOM 662 C CA . THR A 1 84 ? 10.007 8.660 -5.727 1.00 95.62 84 THR A CA 1
ATOM 663 C C . THR A 1 84 ? 8.753 8.700 -6.591 1.00 95.62 84 THR A C 1
ATOM 665 O O . THR A 1 84 ? 8.839 8.537 -7.800 1.00 95.62 84 THR A O 1
ATOM 668 N N . TRP A 1 85 ? 7.593 8.958 -5.989 1.00 96.94 85 TRP A N 1
ATOM 669 C CA . TRP A 1 85 ? 6.321 9.041 -6.708 1.00 96.94 85 TRP A CA 1
ATOM 670 C C . TRP A 1 85 ? 5.973 10.463 -7.165 1.00 96.94 85 TRP A C 1
ATOM 672 O O . TRP A 1 85 ? 4.977 10.674 -7.857 1.00 96.94 85 TRP A O 1
ATOM 682 N N . GLY A 1 86 ? 6.770 11.468 -6.789 1.00 96.88 86 GLY A N 1
ATOM 683 C CA . GLY A 1 86 ? 6.436 12.870 -7.037 1.00 96.88 86 GLY A CA 1
ATOM 684 C C . GLY A 1 86 ? 5.107 13.255 -6.379 1.00 96.88 86 GLY A C 1
ATOM 685 O O . GLY A 1 86 ? 4.270 13.901 -7.007 1.00 96.88 86 GLY A O 1
ATOM 686 N N . MET A 1 87 ? 4.895 12.795 -5.146 1.00 96.88 87 MET A N 1
ATOM 687 C CA . MET A 1 87 ? 3.755 13.123 -4.285 1.00 96.88 87 MET A CA 1
ATOM 688 C C . MET A 1 87 ? 4.252 13.991 -3.124 1.00 96.88 87 MET A C 1
ATOM 690 O O . MET A 1 87 ? 5.433 13.954 -2.779 1.00 96.88 87 MET A O 1
ATOM 694 N N . LYS A 1 88 ? 3.383 14.800 -2.520 1.00 95.94 88 LYS A N 1
ATOM 695 C CA . LYS A 1 88 ? 3.743 15.683 -1.400 1.00 95.94 88 LYS A CA 1
ATOM 696 C C . LYS A 1 88 ? 2.631 15.691 -0.361 1.00 95.94 88 LYS A C 1
ATOM 698 O O . LYS A 1 88 ? 1.469 15.579 -0.725 1.00 95.94 88 LYS A O 1
ATOM 703 N N . GLY A 1 89 ? 2.999 15.906 0.897 1.00 96.25 89 GLY A N 1
ATOM 704 C CA . GLY A 1 89 ? 2.058 16.049 2.007 1.00 96.25 89 GLY A CA 1
ATOM 705 C C . GLY A 1 89 ? 1.885 14.785 2.843 1.00 96.25 89 GLY A C 1
ATOM 706 O O . GLY A 1 89 ? 0.956 14.720 3.635 1.00 96.25 89 GLY A O 1
ATOM 707 N N . PHE A 1 90 ? 2.766 13.789 2.702 1.00 97.75 90 PHE A N 1
ATOM 708 C CA . PHE A 1 90 ? 2.727 12.624 3.576 1.00 97.75 90 PHE A CA 1
ATOM 709 C C . PHE A 1 90 ? 3.207 12.975 4.986 1.00 97.75 90 PHE A C 1
ATOM 711 O O . PHE A 1 90 ? 4.292 13.540 5.189 1.00 97.75 90 PHE A O 1
ATOM 718 N N . GLU A 1 91 ? 2.416 12.565 5.971 1.00 96.94 91 GLU A N 1
ATOM 719 C CA . GLU A 1 91 ? 2.589 12.903 7.376 1.00 96.94 91 GLU A CA 1
ATOM 720 C C . GLU A 1 91 ? 2.743 11.666 8.270 1.00 96.94 91 GLU A C 1
ATOM 722 O O . GLU A 1 91 ? 2.222 10.579 8.008 1.00 96.94 91 GLU A O 1
ATOM 727 N N . ILE A 1 92 ? 3.482 11.837 9.371 1.00 95.62 92 ILE A N 1
ATOM 72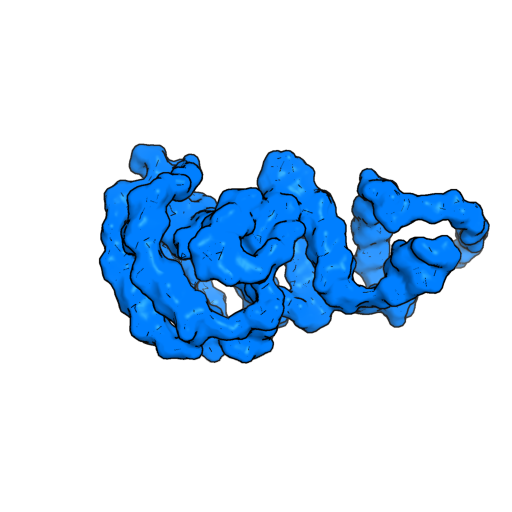8 C CA . ILE A 1 92 ? 3.689 10.790 10.377 1.00 95.62 92 ILE A CA 1
ATOM 729 C C . ILE A 1 92 ? 2.521 10.804 11.365 1.00 95.62 92 ILE A C 1
ATOM 731 O O . ILE A 1 92 ? 2.323 11.791 12.079 1.00 95.62 92 ILE A O 1
ATOM 735 N N . ALA A 1 93 ? 1.809 9.682 11.471 1.00 96.19 93 ALA A N 1
ATOM 736 C CA . A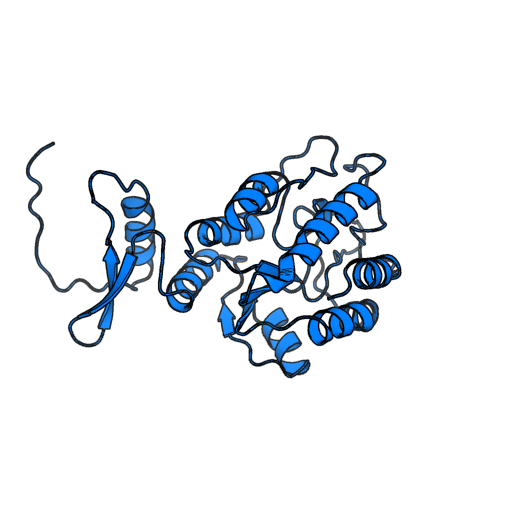LA A 1 93 ? 0.650 9.525 12.351 1.00 96.19 93 ALA A CA 1
ATOM 737 C C . ALA A 1 93 ? 1.005 9.118 13.801 1.00 96.19 93 ALA A C 1
ATOM 739 O O . ALA A 1 93 ? 0.159 9.160 14.686 1.00 96.19 93 ALA A O 1
ATOM 740 N N . THR A 1 94 ? 2.260 8.750 14.079 1.00 94.06 94 THR A N 1
ATOM 741 C CA . THR A 1 94 ? 2.711 8.253 15.398 1.00 94.06 94 THR A CA 1
ATOM 742 C C . THR A 1 94 ? 3.464 9.301 16.226 1.00 94.06 94 THR A C 1
ATOM 744 O O . THR A 1 94 ? 4.023 10.248 15.672 1.00 94.06 94 THR A O 1
ATOM 747 N N . LYS A 1 95 ? 3.552 9.108 17.550 1.00 90.31 95 LYS A N 1
ATOM 748 C CA . LYS A 1 95 ? 4.105 10.091 18.501 1.00 90.31 95 LYS A CA 1
ATOM 749 C C . LYS A 1 95 ? 5.615 10.340 18.411 1.00 90.31 95 LYS A C 1
ATOM 751 O O . LYS A 1 95 ? 5.995 11.471 18.692 1.00 90.31 95 LYS A O 1
ATOM 756 N N . LYS A 1 96 ? 6.469 9.357 18.064 1.00 64.94 96 LYS A N 1
ATOM 757 C CA . LYS A 1 96 ? 7.938 9.551 17.869 1.00 64.94 96 LYS A CA 1
ATOM 758 C C . LYS A 1 96 ? 8.734 8.303 17.436 1.00 64.94 96 LYS A C 1
ATOM 760 O O . LYS A 1 96 ? 9.955 8.276 17.566 1.00 64.94 96 LYS A O 1
ATOM 765 N N . GLU A 1 97 ? 8.084 7.264 16.922 1.00 66.88 97 GLU A N 1
ATOM 766 C CA . GLU A 1 97 ? 8.763 5.991 16.666 1.00 66.88 97 GLU A CA 1
ATOM 767 C C . GLU A 1 97 ? 9.280 5.842 15.234 1.00 66.88 97 GLU A C 1
ATOM 769 O O . GLU A 1 97 ? 8.537 5.990 14.259 1.00 66.88 97 GLU A O 1
ATOM 774 N N . TYR A 1 98 ? 10.549 5.451 15.117 1.00 66.62 98 TYR A N 1
ATOM 775 C CA . TYR A 1 98 ? 11.207 5.144 13.849 1.00 66.62 98 TYR A CA 1
ATOM 776 C C . TYR A 1 98 ? 11.631 3.678 13.817 1.00 66.62 98 TYR A C 1
ATOM 778 O O . TYR A 1 98 ? 12.812 3.347 13.906 1.00 66.62 98 TYR A O 1
ATOM 786 N N . TYR A 1 99 ? 10.658 2.782 13.673 1.00 71.50 99 TYR A N 1
ATOM 787 C CA . TYR A 1 99 ? 10.968 1.389 13.372 1.00 71.50 99 TYR A CA 1
ATOM 788 C C . TYR A 1 99 ? 11.266 1.221 11.885 1.00 71.50 99 TYR A C 1
ATOM 790 O O . TYR A 1 99 ? 10.568 1.755 11.015 1.00 71.50 99 TYR A O 1
ATOM 798 N N . LYS A 1 100 ? 12.319 0.456 11.595 1.00 75.00 100 LYS A N 1
ATOM 799 C CA . LYS A 1 100 ? 12.618 0.011 10.239 1.00 75.00 100 LYS A CA 1
ATOM 800 C C . LYS A 1 100 ? 11.923 -1.321 9.989 1.00 75.00 100 LYS A C 1
ATOM 802 O O . LYS A 1 100 ? 12.395 -2.358 10.445 1.00 75.00 100 LYS A O 1
ATOM 807 N N . GLU A 1 101 ? 10.812 -1.305 9.256 1.00 81.62 101 GLU A N 1
ATOM 808 C CA . GLU A 1 101 ? 10.229 -2.545 8.743 1.00 81.62 101 GLU A CA 1
ATOM 809 C C . GLU A 1 101 ? 11.128 -3.108 7.632 1.00 81.62 101 GLU A C 1
ATOM 811 O O . GLU A 1 101 ? 11.316 -2.478 6.592 1.00 81.62 101 GLU A O 1
ATOM 816 N N . LEU A 1 102 ? 11.687 -4.303 7.848 1.00 84.62 102 LEU A N 1
ATOM 817 C CA . LEU A 1 102 ? 12.675 -4.901 6.943 1.00 84.62 102 LEU A CA 1
ATOM 818 C C . LEU A 1 102 ? 12.123 -5.135 5.528 1.00 84.62 102 LEU A C 1
ATOM 820 O O . LEU A 1 102 ? 12.817 -4.887 4.542 1.00 84.62 102 LEU A O 1
ATOM 824 N N . SER A 1 103 ? 10.867 -5.580 5.420 1.00 85.88 103 SER A N 1
ATOM 825 C CA . SER A 1 103 ? 10.220 -5.808 4.126 1.00 85.88 103 SER A CA 1
ATOM 826 C C . SER A 1 103 ? 10.104 -4.512 3.324 1.00 85.88 103 SER A C 1
ATOM 828 O O . SER A 1 103 ? 10.571 -4.444 2.188 1.00 85.88 103 SER A O 1
ATOM 830 N N . ALA A 1 104 ? 9.557 -3.465 3.946 1.00 87.69 104 ALA A N 1
ATOM 831 C CA . ALA A 1 104 ? 9.483 -2.133 3.364 1.00 87.69 104 ALA A CA 1
ATOM 832 C C . ALA A 1 104 ? 10.871 -1.618 2.966 1.00 87.69 104 ALA A C 1
ATOM 834 O O . ALA A 1 104 ? 11.075 -1.201 1.831 1.00 87.69 104 ALA A O 1
ATOM 835 N N . HIS A 1 105 ? 11.859 -1.731 3.855 1.00 89.62 105 HIS A N 1
ATOM 836 C CA . HIS A 1 105 ? 13.227 -1.303 3.576 1.00 89.62 105 HIS A CA 1
ATOM 837 C C . HIS A 1 105 ? 13.807 -1.956 2.310 1.00 89.62 105 HIS A C 1
ATOM 839 O O . HIS A 1 105 ? 14.424 -1.281 1.488 1.00 89.62 105 HIS A O 1
ATOM 845 N N . HIS A 1 106 ? 13.598 -3.260 2.116 1.00 90.38 106 HIS A N 1
ATOM 846 C CA . HIS A 1 106 ? 14.082 -3.950 0.922 1.00 90.38 106 HIS A CA 1
ATOM 847 C C . HIS A 1 106 ? 13.362 -3.520 -0.356 1.00 90.38 106 HIS A C 1
ATOM 849 O O . HIS A 1 106 ? 14.040 -3.295 -1.359 1.00 90.38 106 HIS A O 1
ATOM 855 N N . VAL A 1 107 ? 12.038 -3.350 -0.319 1.00 93.69 107 VAL A N 1
ATOM 856 C CA . VAL A 1 107 ? 11.268 -2.825 -1.460 1.00 93.69 107 VAL A CA 1
ATOM 857 C C . VAL A 1 107 ? 11.776 -1.428 -1.836 1.00 93.69 107 VAL A C 1
ATOM 859 O O . VAL A 1 107 ? 12.204 -1.191 -2.966 1.00 93.69 107 VAL A O 1
ATOM 862 N N . TRP A 1 108 ? 11.873 -0.533 -0.855 1.00 94.12 108 TRP A N 1
ATOM 863 C CA . TRP A 1 108 ? 12.307 0.851 -1.046 1.00 94.12 108 TRP A CA 1
ATOM 864 C C . TRP A 1 108 ? 13.803 1.032 -1.314 1.00 94.12 108 TRP A C 1
ATOM 866 O O . TRP A 1 108 ? 14.220 2.114 -1.714 1.00 94.12 108 TRP A O 1
ATOM 876 N N . SER A 1 109 ? 14.620 -0.015 -1.175 1.00 89.81 109 SER A N 1
ATOM 877 C CA . SER A 1 109 ? 16.005 0.004 -1.666 1.00 89.81 109 SER A CA 1
ATOM 878 C C . SER A 1 109 ? 16.109 -0.097 -3.196 1.00 89.81 109 SER A C 1
ATOM 880 O O . SER A 1 109 ? 17.172 0.190 -3.747 1.00 89.81 109 SER A O 1
ATOM 882 N N . VAL A 1 110 ? 15.020 -0.500 -3.866 1.00 90.69 110 VAL A N 1
ATOM 883 C CA . VAL A 1 110 ? 14.938 -0.681 -5.324 1.00 90.69 110 VAL A CA 1
ATOM 884 C C . VAL A 1 110 ? 14.164 0.450 -5.987 1.00 90.69 110 VAL A C 1
ATOM 886 O O . VAL A 1 110 ? 14.682 1.051 -6.919 1.00 90.69 110 VAL A O 1
ATOM 889 N N . LEU A 1 111 ? 12.955 0.756 -5.501 1.00 93.81 111 LEU A N 1
ATOM 890 C CA . LEU A 1 111 ? 12.019 1.686 -6.154 1.00 93.81 111 LEU A CA 1
ATOM 891 C C . LEU A 1 111 ? 12.652 3.020 -6.597 1.00 93.81 111 LEU A C 1
ATOM 893 O O . LEU A 1 111 ? 12.514 3.358 -7.767 1.00 93.81 111 LEU A O 1
ATOM 897 N N . PRO A 1 112 ? 13.412 3.746 -5.752 1.00 91.56 112 PRO A N 1
ATOM 898 C CA . PRO A 1 112 ? 14.004 5.031 -6.139 1.00 91.56 112 PRO A CA 1
ATOM 899 C C . PRO A 1 112 ? 15.051 4.954 -7.262 1.00 91.56 112 PRO A C 1
ATOM 901 O O . PRO A 1 112 ? 15.516 5.990 -7.723 1.00 91.56 112 PRO A O 1
ATOM 904 N N . ARG A 1 113 ? 15.482 3.747 -7.652 1.00 87.56 113 ARG A N 1
ATOM 905 C CA . ARG A 1 113 ? 16.462 3.499 -8.723 1.00 87.56 113 ARG A CA 1
ATOM 906 C C . ARG A 1 113 ? 15.796 3.207 -10.074 1.00 87.56 113 ARG A C 1
ATOM 908 O O . ARG A 1 113 ? 16.499 3.056 -11.074 1.00 87.56 113 ARG A O 1
ATOM 915 N N . LEU A 1 114 ? 14.470 3.069 -10.094 1.00 86.12 114 LEU A N 1
ATOM 916 C CA . LEU A 1 114 ? 13.673 2.812 -11.291 1.00 86.12 114 LEU A CA 1
ATOM 917 C C . LEU A 1 114 ? 13.330 4.141 -11.971 1.00 86.12 114 LEU A C 1
ATOM 919 O O . LEU A 1 114 ? 12.983 5.099 -11.286 1.00 86.12 114 LEU A O 1
ATOM 923 N N . VAL A 1 115 ? 13.389 4.192 -13.305 1.00 83.75 115 VAL A N 1
ATOM 924 C CA . VAL A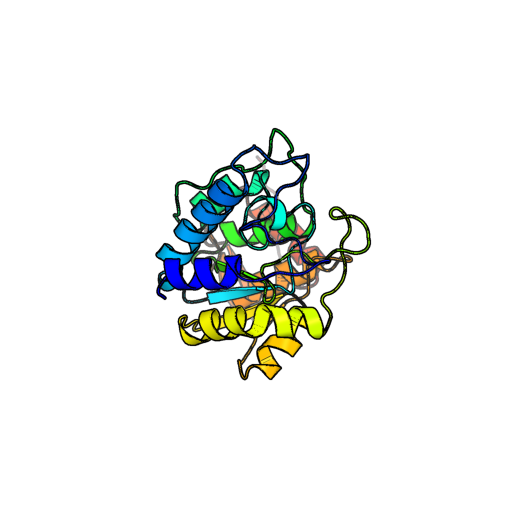 1 115 ? 12.997 5.397 -14.064 1.00 83.75 115 VAL A CA 1
ATOM 925 C C . VAL A 1 115 ? 11.499 5.677 -13.906 1.00 83.75 115 VAL A C 1
ATOM 927 O O . VAL A 1 115 ? 11.109 6.814 -13.668 1.00 83.75 115 VAL A O 1
ATOM 930 N N . ASN A 1 116 ? 10.681 4.622 -13.971 1.00 86.81 116 ASN A N 1
ATOM 931 C CA . ASN A 1 116 ? 9.239 4.664 -13.735 1.00 86.81 116 ASN A CA 1
ATOM 932 C C . ASN A 1 116 ? 8.909 3.713 -12.575 1.00 86.81 116 ASN A C 1
ATOM 934 O O . ASN A 1 116 ? 8.630 2.533 -12.806 1.00 86.81 116 ASN A O 1
ATOM 938 N N . PRO A 1 117 ? 9.037 4.170 -11.317 1.00 93.31 117 PRO A N 1
ATOM 939 C CA . PRO A 1 117 ? 8.789 3.319 -10.169 1.00 93.31 117 PRO A CA 1
ATOM 940 C C . PRO A 1 117 ? 7.298 2.969 -10.076 1.00 93.31 117 PRO A C 1
ATOM 942 O O . PRO A 1 117 ? 6.451 3.851 -10.222 1.00 93.31 117 PRO A O 1
ATOM 945 N N . PRO A 1 118 ? 6.962 1.708 -9.777 1.00 96.69 118 PRO A N 1
ATOM 946 C CA . PRO A 1 118 ? 5.585 1.305 -9.572 1.00 96.69 118 PRO A CA 1
ATOM 947 C C . PRO A 1 118 ? 5.050 1.842 -8.241 1.00 96.69 118 PRO A C 1
ATOM 949 O O . PRO A 1 118 ? 5.810 2.153 -7.312 1.00 96.69 118 PRO A O 1
ATOM 952 N N . ILE A 1 119 ? 3.728 1.880 -8.122 1.00 97.75 119 ILE A N 1
ATOM 953 C CA . ILE A 1 119 ? 3.059 2.079 -6.833 1.00 97.75 119 ILE A CA 1
ATOM 954 C C . ILE A 1 119 ? 2.917 0.757 -6.078 1.00 97.75 119 ILE A C 1
ATOM 956 O O . ILE A 1 119 ? 3.031 -0.330 -6.647 1.00 97.75 119 ILE A O 1
ATOM 960 N N . LEU A 1 120 ? 2.693 0.850 -4.768 1.00 98.06 120 LEU A N 1
ATOM 961 C CA . LEU A 1 120 ? 2.597 -0.296 -3.867 1.00 98.06 120 LEU A CA 1
ATOM 962 C C . LEU A 1 120 ? 1.181 -0.400 -3.304 1.00 98.06 120 LEU A C 1
ATOM 964 O O . LEU A 1 120 ? 0.608 0.600 -2.877 1.00 98.06 120 LEU A O 1
ATOM 968 N N . TRP A 1 121 ? 0.658 -1.618 -3.214 1.00 97.88 121 TRP A N 1
ATOM 969 C CA . TRP A 1 121 ? -0.635 -1.905 -2.600 1.00 97.88 121 TRP A CA 1
ATOM 970 C C . TRP A 1 121 ? -0.611 -3.223 -1.823 1.00 97.88 121 TRP A C 1
ATOM 972 O O . TRP A 1 121 ? 0.272 -4.059 -2.014 1.00 97.88 121 TRP A O 1
ATOM 982 N N . ASN A 1 122 ? -1.576 -3.417 -0.928 1.00 97.12 122 ASN A N 1
ATOM 983 C CA . ASN A 1 122 ? -1.831 -4.700 -0.277 1.00 97.12 122 ASN A CA 1
ATOM 984 C C . ASN A 1 122 ? -3.252 -5.140 -0.611 1.00 97.12 122 ASN A C 1
ATOM 986 O O . ASN A 1 122 ? -4.168 -4.340 -0.459 1.00 97.12 122 ASN A O 1
ATOM 990 N N . ILE A 1 123 ? -3.445 -6.406 -0.998 1.00 95.00 123 ILE A N 1
ATOM 991 C CA . ILE A 1 123 ? -4.789 -6.944 -1.287 1.00 95.00 123 ILE A CA 1
ATOM 992 C C . ILE A 1 123 ? -5.718 -6.706 -0.100 1.00 95.00 123 ILE A C 1
ATOM 994 O O . ILE A 1 123 ? -6.843 -6.262 -0.281 1.00 95.00 123 ILE A O 1
ATOM 998 N N . ILE A 1 124 ? -5.238 -6.986 1.111 1.00 95.00 124 ILE A N 1
ATOM 999 C CA . ILE A 1 124 ? -5.920 -6.621 2.346 1.00 95.00 124 ILE A CA 1
ATOM 1000 C C . ILE A 1 124 ? -5.219 -5.384 2.901 1.00 95.00 124 ILE A C 1
ATOM 1002 O O . ILE A 1 124 ? -4.135 -5.516 3.469 1.00 95.00 124 ILE A O 1
ATOM 1006 N N . PRO A 1 125 ? -5.790 -4.177 2.749 1.00 95.56 125 PRO A N 1
ATOM 1007 C CA . PRO A 1 125 ? -5.150 -2.936 3.187 1.00 95.56 125 PRO A CA 1
ATOM 1008 C C . PRO A 1 125 ? -5.232 -2.710 4.707 1.00 95.56 125 PRO A C 1
ATOM 1010 O O . PRO A 1 125 ? -4.871 -1.642 5.192 1.00 95.56 125 PRO A O 1
ATOM 1013 N N . LEU A 1 126 ? -5.662 -3.717 5.474 1.00 97.06 126 LEU A N 1
ATOM 1014 C CA . LEU A 1 126 ? -5.801 -3.682 6.932 1.00 97.06 126 LEU A CA 1
ATOM 1015 C C . LEU A 1 126 ? -4.819 -4.653 7.587 1.00 97.06 126 LEU A C 1
ATOM 1017 O O . LEU A 1 126 ? -4.441 -5.656 6.986 1.00 97.06 126 LEU A O 1
ATOM 1021 N N . HIS A 1 127 ? -4.400 -4.382 8.822 1.00 96.62 127 HIS A N 1
ATOM 1022 C CA . HIS A 1 127 ? -3.376 -5.182 9.490 1.00 96.62 127 HIS A CA 1
ATOM 1023 C C . HIS A 1 127 ? -3.973 -6.371 10.272 1.00 96.62 127 HIS A C 1
ATOM 1025 O O . HIS A 1 127 ? -4.573 -6.161 11.327 1.00 96.62 127 HIS A O 1
ATOM 1031 N N . PRO A 1 128 ? -3.774 -7.625 9.824 1.00 96.56 128 PRO A N 1
ATOM 1032 C CA . PRO A 1 128 ? -4.181 -8.811 10.573 1.00 96.56 128 PRO A CA 1
ATOM 1033 C C . PRO A 1 128 ? -3.265 -9.094 11.768 1.00 96.56 128 PRO A C 1
ATOM 1035 O O . PRO A 1 128 ? -2.051 -9.268 11.616 1.00 96.56 128 PRO A O 1
ATOM 1038 N N . PHE A 1 129 ? -3.867 -9.267 12.944 1.00 95.56 129 PHE A N 1
ATOM 1039 C CA . PHE A 1 129 ? -3.152 -9.597 14.179 1.00 95.56 129 PHE A CA 1
ATOM 1040 C C . PHE A 1 129 ? -3.756 -10.811 14.902 1.00 95.56 129 PHE A C 1
ATOM 1042 O O . PHE A 1 129 ? -4.823 -11.318 14.531 1.00 95.56 129 PHE A O 1
ATOM 1049 N N . LYS A 1 130 ? -3.039 -11.340 15.904 1.00 92.38 130 LYS A N 1
ATOM 1050 C CA . LYS A 1 130 ? -3.488 -12.445 16.765 1.00 92.38 130 LYS A CA 1
ATOM 1051 C C . LYS A 1 130 ? -3.310 -12.074 18.237 1.00 92.38 130 LYS A C 1
ATOM 1053 O O . LYS A 1 130 ? -2.188 -11.970 18.719 1.00 92.38 130 LYS A O 1
ATOM 1058 N N . GLY A 1 131 ? -4.417 -11.975 18.970 1.00 90.00 131 GLY A N 1
ATOM 1059 C CA . GLY A 1 131 ? -4.392 -11.541 20.366 1.00 90.00 131 GLY A CA 1
ATOM 1060 C C . GLY A 1 131 ? -4.116 -10.045 20.435 1.00 90.00 131 GLY A C 1
ATOM 1061 O O . GLY A 1 131 ? -5.046 -9.253 20.376 1.00 90.00 131 GLY A O 1
ATOM 1062 N N . GLU A 1 132 ? -2.844 -9.664 20.483 1.00 87.44 132 GLU A N 1
ATOM 1063 C CA . GLU A 1 132 ? -2.429 -8.264 20.574 1.00 87.44 132 GLU A CA 1
ATOM 1064 C C . GLU A 1 132 ? -2.189 -7.634 19.196 1.00 87.44 132 GLU A C 1
ATOM 1066 O O . GLU A 1 132 ? -1.618 -8.254 18.295 1.00 87.44 132 GLU A O 1
ATOM 1071 N N . GLN A 1 133 ? -2.554 -6.356 19.062 1.00 86.75 133 GLN A N 1
ATOM 1072 C CA . GLN A 1 133 ? -2.455 -5.549 17.834 1.00 86.75 133 GLN A CA 1
ATOM 1073 C C . GLN A 1 133 ? -1.028 -5.331 17.291 1.00 86.75 133 GLN A C 1
ATOM 1075 O O . GLN A 1 133 ? -0.855 -4.774 16.207 1.00 86.75 133 GLN A O 1
ATOM 1080 N N . PHE A 1 134 ? 0.005 -5.722 18.043 1.00 89.88 134 PHE A N 1
ATOM 1081 C CA . PHE A 1 134 ? 1.415 -5.614 17.648 1.00 89.88 134 PHE A CA 1
ATOM 1082 C C . PHE A 1 134 ? 2.005 -6.940 17.156 1.00 89.88 134 PHE A C 1
ATOM 1084 O O . PHE A 1 134 ? 3.219 -7.089 17.047 1.00 89.88 134 PHE A O 1
ATOM 1091 N N . THR A 1 135 ? 1.151 -7.908 16.829 1.00 91.06 135 THR A N 1
ATOM 1092 C CA . THR A 1 135 ? 1.554 -9.207 16.288 1.00 91.06 135 THR A CA 1
ATOM 1093 C C . THR A 1 135 ? 1.140 -9.334 14.830 1.00 91.06 135 THR A C 1
ATOM 1095 O O . THR A 1 135 ? 0.098 -8.839 14.419 1.00 91.06 135 THR A O 1
ATOM 1098 N N . ASN A 1 136 ? 1.939 -10.038 14.030 1.00 91.56 136 ASN A N 1
ATOM 1099 C CA . ASN A 1 136 ? 1.551 -10.356 12.659 1.00 91.56 136 ASN A CA 1
ATOM 1100 C C . ASN A 1 136 ? 0.794 -11.688 12.619 1.00 91.56 136 ASN A C 1
ATOM 1102 O O . ASN A 1 136 ? 1.239 -12.684 13.193 1.00 91.56 136 ASN A O 1
ATOM 1106 N N . ARG A 1 137 ? -0.291 -11.733 11.848 1.00 93.81 137 ARG A N 1
ATOM 1107 C CA . ARG A 1 137 ? -0.994 -12.963 11.473 1.00 93.81 137 ARG A CA 1
ATOM 1108 C C . ARG A 1 137 ? -1.156 -13.011 9.954 1.00 93.81 137 ARG A C 1
ATOM 1110 O O . ARG A 1 137 ? -1.315 -11.983 9.317 1.00 93.81 137 ARG A O 1
ATOM 1117 N N . THR A 1 138 ? -1.138 -14.200 9.356 1.00 90.81 138 THR A N 1
ATOM 1118 C CA . THR A 1 138 ? -1.509 -14.333 7.932 1.00 90.81 138 THR A CA 1
ATOM 1119 C C . THR A 1 138 ? -3.024 -14.122 7.774 1.00 90.81 138 THR A C 1
ATOM 1121 O O . THR A 1 138 ? -3.772 -14.707 8.572 1.00 90.81 138 THR A O 1
ATOM 1124 N N . PRO A 1 139 ? -3.501 -13.331 6.793 1.00 93.38 139 PRO A N 1
ATOM 1125 C CA . PRO A 1 139 ? -4.919 -13.254 6.462 1.00 93.38 139 PRO A CA 1
ATOM 1126 C C . PRO A 1 139 ? -5.559 -14.627 6.241 1.00 93.38 139 PRO A C 1
ATOM 1128 O O . PRO A 1 139 ? -4.990 -15.530 5.628 1.00 93.38 139 PRO A O 1
ATOM 1131 N N . ASN A 1 140 ? -6.770 -14.791 6.753 1.00 92.81 140 ASN A N 1
ATOM 1132 C CA . ASN A 1 140 ? -7.611 -15.959 6.546 1.00 92.81 140 ASN A CA 1
ATOM 1133 C C . ASN A 1 140 ? -8.719 -15.627 5.528 1.00 92.81 140 ASN A C 1
ATOM 1135 O O . ASN A 1 140 ? -8.834 -14.501 5.049 1.00 92.81 140 ASN A O 1
ATOM 1139 N N . ASN A 1 141 ? -9.547 -16.610 5.169 1.00 91.62 141 ASN A N 1
ATOM 1140 C CA . ASN A 1 141 ? -10.615 -16.383 4.189 1.00 91.62 141 ASN A CA 1
ATOM 1141 C C . ASN A 1 141 ? -11.670 -15.369 4.651 1.00 91.62 141 ASN A C 1
ATOM 1143 O O . ASN A 1 141 ? -12.179 -14.643 3.806 1.00 91.62 141 ASN A O 1
ATOM 1147 N N . LEU A 1 142 ? -11.973 -15.302 5.950 1.00 93.94 142 LEU A N 1
ATOM 1148 C CA . LEU A 1 142 ? -12.902 -14.311 6.487 1.00 93.94 142 LEU A CA 1
ATOM 1149 C C . LEU A 1 142 ? -12.345 -12.898 6.307 1.00 93.94 142 LEU A C 1
ATOM 1151 O O . LEU A 1 142 ? -13.074 -12.046 5.831 1.00 93.94 142 LEU A O 1
ATOM 1155 N N . ASP A 1 143 ? -11.052 -12.673 6.560 1.00 95.31 143 ASP A N 1
ATOM 1156 C CA . ASP A 1 143 ? -10.424 -11.361 6.347 1.00 95.31 143 ASP A CA 1
ATOM 1157 C C . ASP A 1 143 ? -10.580 -10.888 4.891 1.00 95.31 143 ASP A C 1
ATOM 1159 O O . ASP A 1 143 ? -10.869 -9.720 4.630 1.00 95.31 143 ASP A O 1
ATOM 1163 N N . HIS A 1 144 ? -10.431 -11.814 3.935 1.00 92.00 144 HIS A N 1
ATOM 1164 C CA . HIS A 1 144 ? -10.653 -11.525 2.519 1.00 92.00 144 HIS A CA 1
ATOM 1165 C C . HIS A 1 144 ? -12.113 -11.204 2.202 1.00 92.00 144 HIS A C 1
ATOM 1167 O O . HIS A 1 144 ? -12.359 -10.266 1.454 1.00 92.00 144 HIS A O 1
ATOM 1173 N N . LEU A 1 145 ? -13.063 -11.951 2.769 1.00 93.12 145 LEU A N 1
ATOM 1174 C CA . LEU A 1 145 ? -14.492 -11.674 2.601 1.00 93.12 145 LEU A CA 1
ATOM 1175 C C . LEU A 1 145 ? -14.866 -10.316 3.205 1.00 93.12 145 LEU A C 1
ATOM 1177 O O . LEU A 1 145 ? -15.562 -9.533 2.569 1.00 93.12 145 LEU A O 1
ATOM 1181 N N . THR A 1 146 ? -14.344 -10.007 4.391 1.00 95.56 146 THR A N 1
ATOM 1182 C CA . THR A 1 146 ? -14.548 -8.737 5.096 1.00 95.56 146 THR A CA 1
ATOM 1183 C C . THR A 1 146 ? -14.041 -7.539 4.291 1.00 95.56 146 THR A C 1
ATOM 1185 O O . THR A 1 146 ? -14.654 -6.479 4.334 1.00 95.56 146 THR A O 1
ATOM 1188 N N . CYS A 1 147 ? -12.964 -7.701 3.518 1.00 95.62 147 CYS A N 1
ATOM 1189 C CA . CYS A 1 147 ? -12.431 -6.641 2.658 1.00 95.62 147 CYS A CA 1
ATOM 1190 C C . CYS A 1 147 ? -12.896 -6.744 1.195 1.00 95.62 147 CYS A C 1
ATOM 1192 O O . CYS A 1 147 ? -12.399 -5.987 0.364 1.00 95.62 147 CYS A O 1
ATOM 1194 N N . ASN A 1 148 ? -13.799 -7.670 0.848 1.00 93.56 148 ASN A N 1
ATOM 1195 C CA . ASN A 1 148 ? -14.097 -7.988 -0.552 1.00 93.56 148 ASN A CA 1
ATOM 1196 C C . ASN A 1 148 ? -14.625 -6.775 -1.323 1.00 93.56 148 ASN A C 1
ATOM 1198 O O . ASN A 1 148 ? -14.125 -6.490 -2.404 1.00 93.56 148 ASN A O 1
ATOM 1202 N N . SER A 1 149 ? -15.543 -6.006 -0.730 1.00 94.81 149 SER A N 1
ATOM 1203 C CA . SER A 1 149 ? -16.077 -4.791 -1.356 1.00 94.81 149 SER A CA 1
ATOM 1204 C C . SER A 1 149 ? -14.987 -3.757 -1.646 1.00 94.81 149 SER A C 1
ATOM 1206 O O . SER A 1 149 ? -15.008 -3.121 -2.694 1.00 94.81 149 SER A O 1
ATOM 1208 N N . ALA A 1 150 ? -13.999 -3.614 -0.754 1.00 96.12 150 ALA A N 1
ATOM 1209 C CA . ALA A 1 150 ? -12.859 -2.730 -0.984 1.00 96.12 150 ALA A CA 1
ATOM 1210 C C . ALA A 1 150 ? -11.961 -3.252 -2.116 1.00 96.12 150 ALA A C 1
ATOM 1212 O O . ALA A 1 150 ? -11.540 -2.489 -2.981 1.00 96.12 150 ALA A O 1
ATOM 1213 N N . VAL A 1 151 ? -11.684 -4.558 -2.136 1.00 94.94 151 VAL A N 1
ATOM 1214 C CA . VAL A 1 151 ? -10.875 -5.190 -3.188 1.00 94.94 151 VAL A CA 1
ATOM 1215 C C . VAL A 1 151 ? -11.536 -5.027 -4.556 1.00 94.94 151 VAL A C 1
ATOM 1217 O O . VAL A 1 151 ? -10.883 -4.568 -5.490 1.00 94.94 151 VAL A O 1
ATOM 1220 N N . GLU A 1 152 ? -12.819 -5.367 -4.672 1.00 94.38 152 GLU A N 1
ATOM 1221 C CA . GLU A 1 152 ? -13.586 -5.228 -5.913 1.00 94.38 152 GLU A CA 1
ATOM 1222 C C . GLU A 1 152 ? -13.638 -3.775 -6.368 1.00 94.38 152 GLU A C 1
ATOM 1224 O O . GLU A 1 152 ? -13.333 -3.489 -7.522 1.00 94.38 152 GLU A O 1
ATOM 1229 N N . TYR A 1 153 ? -13.952 -2.846 -5.463 1.00 96.38 153 TYR A N 1
ATOM 1230 C CA . TYR A 1 153 ? -13.994 -1.432 -5.807 1.00 96.38 153 TYR A CA 1
ATOM 1231 C C . TYR A 1 153 ? -12.644 -0.940 -6.336 1.00 96.38 153 TYR A C 1
ATOM 1233 O O . TYR A 1 153 ? -12.603 -0.317 -7.394 1.00 96.38 153 TYR A O 1
ATOM 1241 N N . PHE A 1 154 ? -11.542 -1.239 -5.642 1.00 96.56 154 PHE A N 1
ATOM 1242 C CA . PHE A 1 154 ? -10.211 -0.794 -6.049 1.00 96.56 154 PHE A CA 1
ATOM 1243 C C . PHE A 1 154 ? -9.871 -1.270 -7.462 1.00 96.56 154 PHE A C 1
ATOM 1245 O O . PHE A 1 154 ? -9.537 -0.460 -8.324 1.00 96.56 154 PHE A O 1
ATOM 1252 N N . PHE A 1 155 ? -9.991 -2.573 -7.722 1.00 93.69 155 PHE A N 1
ATOM 1253 C CA . PHE A 1 155 ? -9.592 -3.132 -9.012 1.00 93.69 155 PHE A CA 1
ATOM 1254 C C . PHE A 1 155 ? -10.591 -2.871 -10.148 1.00 93.69 155 PHE A C 1
ATOM 1256 O O . PHE A 1 155 ? -10.183 -2.881 -11.302 1.00 93.69 155 PHE A O 1
ATOM 1263 N N . ASN A 1 156 ? -11.866 -2.598 -9.857 1.00 94.94 156 ASN A N 1
ATOM 1264 C CA . ASN A 1 156 ? -12.836 -2.196 -10.883 1.00 94.94 156 ASN A CA 1
ATOM 1265 C C . ASN A 1 156 ? -12.713 -0.716 -11.275 1.00 94.94 156 ASN A C 1
ATOM 1267 O O . ASN A 1 156 ? -13.251 -0.315 -12.303 1.00 94.94 156 ASN A O 1
ATOM 1271 N N . ASN A 1 157 ? -12.046 0.104 -10.456 1.00 95.81 157 ASN A N 1
ATOM 1272 C CA . ASN A 1 157 ? -11.926 1.551 -10.664 1.00 95.81 157 ASN A CA 1
ATOM 1273 C C . ASN A 1 157 ? -10.485 2.015 -10.913 1.00 95.81 157 ASN A C 1
ATOM 1275 O O . ASN A 1 157 ? -10.222 3.221 -10.917 1.00 95.81 157 ASN A O 1
ATOM 1279 N N . THR A 1 158 ? -9.557 1.076 -11.098 1.00 93.69 158 THR A N 1
ATOM 1280 C CA . THR A 1 158 ? -8.157 1.339 -11.438 1.00 93.69 158 THR A CA 1
ATOM 1281 C C . THR A 1 158 ? -7.733 0.414 -12.570 1.00 93.69 158 THR A C 1
ATOM 1283 O O . THR A 1 158 ? -8.137 -0.746 -12.617 1.00 93.69 158 THR A O 1
ATOM 1286 N N . GLU A 1 159 ? -6.899 0.912 -13.478 1.00 91.81 159 GLU A N 1
ATOM 1287 C CA . GLU A 1 159 ? -6.310 0.103 -14.542 1.00 91.81 159 GLU A CA 1
ATOM 1288 C C . GLU A 1 159 ? -4.789 0.158 -14.450 1.00 91.81 159 GLU A C 1
ATOM 1290 O O . GLU A 1 159 ? -4.181 1.226 -14.464 1.00 91.81 159 GLU A O 1
ATOM 1295 N N . PHE A 1 160 ? -4.164 -1.017 -14.395 1.00 94.75 160 PHE A N 1
ATOM 1296 C CA . PHE A 1 160 ? -2.714 -1.152 -14.455 1.00 94.75 160 PHE A CA 1
ATOM 1297 C C . PHE A 1 160 ? -2.348 -2.041 -15.630 1.00 94.75 160 PHE A C 1
ATOM 1299 O O . PHE A 1 160 ? -2.823 -3.172 -15.733 1.00 94.75 160 PHE A O 1
ATOM 1306 N N . ARG A 1 161 ? -1.444 -1.558 -16.486 1.00 93.44 161 ARG A N 1
ATOM 1307 C CA . ARG A 1 161 ? -0.857 -2.364 -17.563 1.00 93.44 161 ARG A CA 1
ATOM 1308 C C . ARG A 1 161 ? -0.109 -3.565 -16.993 1.00 93.44 161 ARG A C 1
ATOM 1310 O O . ARG A 1 161 ? -0.102 -4.627 -17.606 1.00 93.44 161 ARG A O 1
ATOM 1317 N N . LYS A 1 162 ? 0.548 -3.389 -15.844 1.00 95.31 162 LYS A N 1
ATOM 1318 C CA . LYS A 1 162 ? 1.350 -4.435 -15.211 1.00 95.31 162 LYS A CA 1
ATOM 1319 C C . LYS A 1 162 ? 1.007 -4.580 -13.727 1.00 95.31 162 LYS A C 1
ATOM 1321 O O . LYS A 1 162 ? 1.137 -3.638 -12.947 1.00 95.31 162 LYS A O 1
ATOM 1326 N N . ILE A 1 163 ? 0.626 -5.795 -13.331 1.00 97.19 163 ILE A N 1
ATOM 1327 C CA . ILE A 1 163 ? 0.362 -6.174 -11.938 1.00 97.19 163 ILE A CA 1
ATOM 1328 C C . ILE A 1 163 ? 1.419 -7.189 -11.502 1.00 97.19 163 ILE A C 1
ATOM 1330 O O . ILE A 1 163 ? 1.525 -8.283 -12.058 1.00 97.19 163 ILE A O 1
ATOM 1334 N N . ILE A 1 164 ? 2.195 -6.839 -10.478 1.00 97.94 164 ILE A N 1
ATOM 1335 C CA . ILE A 1 164 ? 3.280 -7.675 -9.957 1.00 97.94 164 ILE A CA 1
ATOM 1336 C C . ILE A 1 164 ? 2.947 -8.100 -8.527 1.00 97.94 164 ILE A C 1
ATOM 1338 O O . ILE A 1 164 ? 2.873 -7.282 -7.612 1.00 97.94 164 ILE A O 1
ATOM 1342 N N . ALA A 1 165 ? 2.806 -9.399 -8.290 1.00 97.94 165 ALA A N 1
ATOM 1343 C CA . ALA A 1 165 ? 2.614 -9.939 -6.952 1.00 97.94 165 ALA A CA 1
ATOM 1344 C C . ALA A 1 165 ? 3.936 -10.105 -6.198 1.00 97.94 165 ALA A C 1
ATOM 1346 O O . ALA A 1 165 ? 4.827 -10.849 -6.622 1.00 97.94 165 ALA A O 1
ATOM 1347 N N . ILE A 1 166 ? 4.012 -9.520 -5.002 1.00 96.62 166 ILE A N 1
ATOM 1348 C CA . ILE A 1 166 ? 5.092 -9.764 -4.047 1.00 96.62 166 ILE A CA 1
ATOM 1349 C C . ILE A 1 166 ? 4.734 -10.994 -3.206 1.00 96.62 166 ILE A C 1
ATOM 1351 O O . ILE A 1 166 ? 4.054 -10.916 -2.184 1.00 96.62 166 ILE A O 1
ATOM 1355 N N . GLY A 1 167 ? 5.241 -12.157 -3.614 1.00 94.88 167 GLY A N 1
ATOM 1356 C CA . GLY A 1 167 ? 5.006 -13.423 -2.922 1.00 94.88 167 GLY A CA 1
ATOM 1357 C C . GLY A 1 167 ? 3.846 -14.256 -3.476 1.00 94.88 167 GLY A C 1
ATOM 1358 O O . GLY A 1 167 ? 2.971 -13.795 -4.204 1.00 94.88 167 GLY A O 1
ATOM 1359 N N . ARG A 1 168 ? 3.864 -15.552 -3.133 1.00 94.12 168 ARG A N 1
ATOM 1360 C CA . ARG A 1 168 ? 2.956 -16.558 -3.713 1.00 94.12 168 ARG A CA 1
ATOM 1361 C C . ARG A 1 168 ? 1.507 -16.383 -3.273 1.00 94.12 168 ARG A C 1
ATOM 1363 O O . ARG A 1 168 ? 0.607 -16.740 -4.028 1.00 94.12 168 ARG A O 1
ATOM 1370 N N . VAL A 1 169 ? 1.278 -15.854 -2.072 1.00 92.06 169 VAL A N 1
ATOM 1371 C CA . VAL A 1 169 ? -0.082 -15.668 -1.560 1.00 92.06 169 VAL A CA 1
ATOM 1372 C C . VAL A 1 169 ? -0.794 -14.559 -2.329 1.00 92.06 169 VAL A C 1
ATOM 1374 O O . VAL A 1 169 ? -1.860 -14.815 -2.887 1.00 92.06 169 VAL A O 1
ATOM 1377 N N . ALA A 1 170 ? -0.156 -13.391 -2.470 1.00 94.44 170 ALA A N 1
ATOM 1378 C CA . ALA A 1 170 ? -0.663 -12.302 -3.301 1.00 94.44 170 ALA A CA 1
ATOM 1379 C C . ALA A 1 170 ? -0.903 -12.763 -4.748 1.00 94.44 170 ALA A C 1
ATOM 1381 O O . ALA A 1 170 ? -1.992 -12.569 -5.283 1.00 94.44 170 ALA A O 1
ATOM 1382 N N . GLN A 1 171 ? 0.053 -13.494 -5.337 1.00 96.56 171 GLN A N 1
ATOM 1383 C CA . GLN A 1 171 ? -0.078 -14.041 -6.692 1.00 96.56 171 GLN A CA 1
ATOM 1384 C C . GLN A 1 171 ? -1.320 -14.928 -6.838 1.00 96.56 171 GLN A C 1
ATOM 1386 O O . GLN A 1 171 ? -2.111 -14.760 -7.763 1.00 96.56 171 GLN A O 1
ATOM 1391 N N . LYS A 1 172 ? -1.502 -15.892 -5.927 1.00 94.75 172 LYS A N 1
ATOM 1392 C CA . LYS A 1 172 ? -2.634 -16.823 -5.970 1.00 94.75 172 LYS A CA 1
ATOM 1393 C C . LYS A 1 172 ? -3.969 -16.097 -5.818 1.00 94.75 172 LYS A C 1
ATOM 1395 O O . LYS A 1 172 ? -4.949 -16.511 -6.429 1.00 94.75 172 LYS A O 1
ATOM 1400 N N . ARG A 1 173 ? -4.022 -15.053 -4.988 1.00 91.75 173 ARG A N 1
ATOM 1401 C CA . ARG A 1 173 ? -5.233 -14.256 -4.764 1.00 91.75 173 ARG A CA 1
ATOM 1402 C C . ARG A 1 173 ? -5.577 -13.412 -5.987 1.00 91.75 173 ARG A C 1
ATOM 1404 O O . ARG A 1 173 ? -6.691 -13.534 -6.471 1.00 91.75 173 ARG A O 1
ATOM 1411 N N . LEU A 1 174 ? -4.623 -12.670 -6.541 1.00 94.31 174 LEU A N 1
ATOM 1412 C CA . LEU A 1 174 ? -4.849 -11.869 -7.748 1.00 94.31 174 LEU A CA 1
ATOM 1413 C C . LEU A 1 174 ? -5.263 -12.726 -8.951 1.00 94.31 174 LEU A C 1
ATOM 1415 O O . L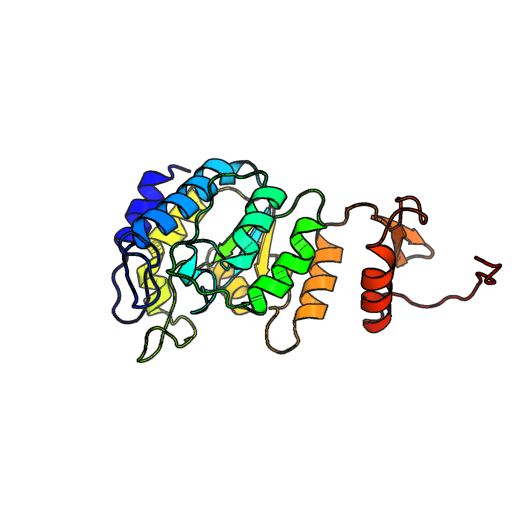EU A 1 174 ? -6.215 -12.388 -9.640 1.00 94.31 174 LEU A O 1
ATOM 1419 N N . ARG A 1 175 ? -4.645 -13.898 -9.144 1.00 95.56 175 ARG A N 1
ATOM 1420 C CA . ARG A 1 175 ? -5.064 -14.834 -10.204 1.00 95.56 175 ARG A CA 1
ATOM 1421 C C . ARG A 1 175 ? -6.491 -15.350 -10.027 1.00 95.56 175 ARG A C 1
ATOM 1423 O O . ARG A 1 175 ? -7.180 -15.584 -11.009 1.00 95.56 175 ARG A O 1
ATOM 1430 N N . ARG A 1 176 ? -6.951 -15.537 -8.785 1.00 91.56 176 ARG A N 1
ATOM 1431 C CA . ARG A 1 176 ? -8.350 -15.910 -8.504 1.00 91.56 176 ARG A CA 1
ATOM 1432 C C . ARG A 1 176 ? -9.333 -14.782 -8.806 1.00 91.56 176 ARG A C 1
ATOM 1434 O O . ARG A 1 176 ? -10.485 -15.082 -9.077 1.00 91.56 176 ARG A O 1
ATOM 1441 N N . LEU A 1 177 ? -8.874 -13.534 -8.760 1.00 89.38 177 LEU A N 1
ATOM 1442 C CA . LEU A 1 177 ? -9.638 -12.364 -9.194 1.00 89.38 177 LEU A CA 1
ATOM 1443 C C . LEU A 1 177 ? -9.601 -12.175 -10.723 1.00 89.38 177 LEU A C 1
ATOM 1445 O O . LEU A 1 177 ? -10.213 -11.246 -11.227 1.00 89.38 177 LEU A O 1
ATOM 1449 N N . GLY A 1 178 ? -8.906 -13.048 -11.465 1.00 93.75 178 GLY A N 1
ATOM 1450 C CA . GLY A 1 178 ? -8.863 -13.020 -12.930 1.00 93.75 178 GLY A CA 1
ATOM 1451 C C . GLY A 1 178 ? -7.729 -12.189 -13.532 1.00 93.75 178 GLY A C 1
ATOM 1452 O O . GLY A 1 178 ? -7.656 -12.081 -14.751 1.00 93.75 178 GLY A O 1
ATOM 1453 N N . PHE A 1 179 ? -6.823 -11.639 -12.719 1.00 94.62 179 PHE A N 1
ATOM 1454 C CA . PHE A 1 179 ? -5.692 -10.864 -13.232 1.00 94.62 179 PHE A CA 1
ATOM 1455 C C . PHE A 1 179 ? -4.586 -11.760 -13.793 1.00 94.62 179 PHE A C 1
ATOM 1457 O O . PHE A 1 179 ? -4.242 -12.792 -13.197 1.00 94.62 179 PHE A O 1
ATOM 1464 N N . ASP A 1 180 ? -3.965 -11.309 -14.886 1.00 94.06 180 ASP A N 1
ATOM 1465 C CA . ASP A 1 180 ? -2.628 -11.765 -15.255 1.00 94.06 180 ASP A CA 1
ATOM 1466 C C . ASP A 1 180 ? -1.591 -11.060 -14.374 1.00 94.06 180 ASP A C 1
ATOM 1468 O O . ASP A 1 180 ? -1.673 -9.860 -14.111 1.00 94.06 180 ASP A O 1
ATOM 1472 N N . VAL A 1 181 ? -0.675 -11.844 -13.810 1.00 95.75 181 VAL A N 1
ATOM 1473 C CA . VAL A 1 181 ? 0.147 -11.412 -12.677 1.00 95.75 181 VAL A CA 1
ATOM 1474 C C . VAL A 1 181 ? 1.549 -11.975 -12.795 1.00 95.75 181 VAL A C 1
ATOM 1476 O O . VAL A 1 181 ? 1.771 -13.192 -12.672 1.00 95.75 181 VAL A O 1
ATOM 1479 N N . GLU A 1 182 ? 2.504 -11.058 -12.913 1.00 95.94 182 GLU A N 1
ATOM 1480 C CA . GLU A 1 182 ? 3.923 -11.340 -12.761 1.00 95.94 182 GLU A CA 1
ATOM 1481 C C . GLU A 1 182 ? 4.248 -11.601 -11.285 1.00 95.94 182 GLU A C 1
ATOM 1483 O O . GLU A 1 182 ? 3.614 -11.076 -10.369 1.00 95.94 182 GLU A O 1
ATOM 1488 N N . TYR A 1 183 ? 5.242 -12.441 -11.019 1.00 96.12 183 TYR A N 1
ATOM 1489 C CA . TYR A 1 183 ? 5.610 -12.812 -9.655 1.00 96.12 183 TYR A CA 1
ATOM 1490 C C . TYR A 1 183 ? 7.026 -12.377 -9.331 1.00 96.12 183 TYR A C 1
ATOM 1492 O O . TYR A 1 183 ? 7.967 -12.730 -10.035 1.00 96.12 183 TYR A O 1
ATOM 1500 N N . VAL A 1 184 ? 7.179 -11.744 -8.171 1.00 95.62 184 VAL A N 1
ATOM 1501 C CA . VAL A 1 184 ? 8.478 -11.539 -7.534 1.00 95.62 184 VAL A CA 1
ATOM 1502 C C . VAL A 1 184 ? 8.509 -12.215 -6.170 1.00 95.62 184 VAL A C 1
ATOM 1504 O O . VAL A 1 184 ? 7.512 -12.313 -5.444 1.00 95.62 184 VAL A O 1
ATOM 1507 N N . ARG A 1 185 ? 9.685 -12.727 -5.795 1.00 92.94 185 ARG A N 1
ATOM 1508 C CA . ARG A 1 185 ? 9.874 -13.378 -4.495 1.00 92.94 185 ARG A CA 1
ATOM 1509 C C . ARG A 1 185 ? 9.623 -12.372 -3.371 1.00 92.94 185 ARG A C 1
ATOM 1511 O O . ARG A 1 185 ? 10.168 -11.280 -3.388 1.00 92.94 185 ARG A O 1
ATOM 1518 N N . HIS A 1 186 ? 8.848 -12.764 -2.360 1.00 90.38 186 HIS A N 1
ATOM 1519 C CA . HIS A 1 186 ? 8.670 -11.940 -1.165 1.00 90.38 186 HIS A CA 1
ATOM 1520 C C . HIS A 1 186 ? 10.013 -11.692 -0.455 1.00 90.38 186 HIS A C 1
ATOM 1522 O O . HIS A 1 186 ? 10.821 -12.610 -0.323 1.00 90.38 186 HIS A O 1
ATOM 1528 N N . VAL A 1 187 ? 10.229 -10.465 0.022 1.00 85.56 187 VAL A N 1
ATOM 1529 C CA . VAL A 1 187 ? 11.494 -9.987 0.616 1.00 85.56 187 VAL A CA 1
ATOM 1530 C C . VAL A 1 187 ? 11.844 -10.613 1.973 1.00 85.56 187 VAL A C 1
ATOM 1532 O O . VAL A 1 187 ? 13.004 -10.585 2.381 1.00 85.56 187 VAL A O 1
ATOM 1535 N N . SER A 1 188 ? 10.866 -11.196 2.668 1.00 82.75 188 SER A N 1
ATOM 1536 C CA . SER A 1 188 ? 11.076 -11.896 3.944 1.00 82.75 188 SER A CA 1
ATOM 1537 C C . SER A 1 188 ? 11.855 -13.210 3.785 1.00 82.75 188 SER A C 1
ATOM 1539 O O . SER A 1 188 ? 11.999 -13.744 2.683 1.00 82.75 188 SER A O 1
ATOM 1541 N N . MET A 1 189 ? 12.347 -13.754 4.907 1.00 81.69 189 MET A N 1
ATOM 1542 C CA . MET A 1 189 ? 13.007 -15.069 4.972 1.00 81.69 189 MET A CA 1
ATOM 1543 C C . MET A 1 189 ? 14.166 -15.214 3.966 1.00 81.69 189 MET A C 1
ATOM 1545 O O . MET A 1 189 ? 14.233 -16.187 3.216 1.00 81.69 189 MET A O 1
ATOM 1549 N N . GLY A 1 190 ? 15.034 -14.199 3.885 1.00 80.88 190 GLY A N 1
ATOM 1550 C CA . GLY A 1 190 ? 16.181 -14.178 2.964 1.00 80.88 190 GLY A CA 1
ATOM 1551 C C . GLY A 1 190 ? 15.823 -13.977 1.484 1.00 80.88 190 GLY A C 1
ATOM 1552 O O . GLY A 1 190 ? 16.690 -14.079 0.621 1.00 80.88 190 GLY A O 1
ATOM 1553 N N . GLY A 1 191 ? 14.561 -13.684 1.155 1.00 86.00 191 GLY A N 1
ATOM 1554 C CA . GLY A 1 191 ? 14.107 -13.491 -0.225 1.00 86.00 191 GLY A CA 1
ATOM 1555 C C . GLY A 1 191 ? 14.494 -12.152 -0.858 1.00 86.00 191 GLY A C 1
ATOM 1556 O O . GLY A 1 191 ? 14.260 -11.964 -2.052 1.00 86.00 191 GLY A O 1
ATOM 1557 N N . SER A 1 192 ? 15.100 -11.236 -0.097 1.00 87.62 192 SER A N 1
ATOM 1558 C CA . SER A 1 192 ? 15.393 -9.863 -0.522 1.00 87.62 192 SER A CA 1
ATOM 1559 C C . SER A 1 192 ? 16.266 -9.779 -1.773 1.00 87.62 192 SER A C 1
ATOM 1561 O O . SER A 1 192 ? 15.975 -8.980 -2.657 1.00 87.62 192 SER A O 1
ATOM 1563 N N . ASN A 1 193 ? 17.289 -10.620 -1.916 1.00 83.81 193 ASN A N 1
ATOM 1564 C CA . ASN A 1 193 ? 18.134 -10.563 -3.108 1.00 83.81 193 ASN A CA 1
ATOM 1565 C C . ASN A 1 193 ? 17.416 -11.063 -4.369 1.00 83.81 193 ASN A C 1
ATOM 1567 O O . ASN A 1 193 ? 17.547 -10.453 -5.426 1.00 83.81 193 ASN A O 1
ATOM 1571 N N . LYS A 1 194 ? 16.612 -12.130 -4.250 1.00 86.88 194 LYS A N 1
ATOM 1572 C CA . LYS A 1 194 ? 15.797 -12.642 -5.364 1.00 86.88 194 LYS A CA 1
ATOM 1573 C C . LYS A 1 194 ? 14.742 -11.625 -5.791 1.00 86.88 194 LYS A C 1
ATOM 1575 O O . LYS A 1 194 ? 14.530 -11.446 -6.985 1.00 86.88 194 LYS A O 1
ATOM 1580 N N . PHE A 1 195 ? 14.123 -10.939 -4.827 1.00 91.12 195 PHE A N 1
ATOM 1581 C CA . PHE A 1 195 ? 13.227 -9.814 -5.094 1.00 91.12 195 PHE A CA 1
ATOM 1582 C C . PHE A 1 195 ? 13.933 -8.737 -5.922 1.00 91.12 195 PHE A C 1
ATOM 1584 O O . PHE A 1 195 ? 13.465 -8.400 -7.002 1.00 91.12 195 PHE A O 1
ATOM 1591 N N . LYS A 1 196 ? 15.086 -8.244 -5.445 1.00 87.44 196 LYS A N 1
ATOM 1592 C CA . LYS A 1 196 ? 15.850 -7.189 -6.124 1.00 87.44 196 LYS A CA 1
ATOM 1593 C C . LYS A 1 196 ? 16.231 -7.586 -7.547 1.00 87.44 196 LYS A C 1
ATOM 1595 O O . LYS A 1 196 ? 16.011 -6.802 -8.456 1.00 87.44 196 LYS A O 1
ATOM 1600 N N . ALA A 1 197 ? 16.763 -8.794 -7.731 1.00 83.88 197 ALA A N 1
ATOM 1601 C CA . ALA A 1 197 ? 17.120 -9.312 -9.049 1.00 83.88 197 ALA A CA 1
ATOM 1602 C C . ALA A 1 197 ? 15.917 -9.329 -10.001 1.00 83.88 197 ALA A C 1
ATOM 1604 O O . ALA A 1 197 ? 16.012 -8.785 -11.091 1.00 83.88 197 ALA A O 1
ATOM 1605 N N . SER A 1 198 ? 14.773 -9.857 -9.550 1.00 89.25 198 SER A N 1
ATOM 1606 C CA . SER A 1 198 ? 13.557 -9.913 -10.377 1.00 89.25 198 SER A CA 1
ATOM 1607 C C . SER A 1 198 ? 13.062 -8.508 -10.732 1.00 89.25 198 SER A C 1
ATOM 1609 O O . SER A 1 198 ? 12.716 -8.239 -11.872 1.00 89.25 198 SER A O 1
ATOM 1611 N N . MET A 1 199 ? 13.077 -7.575 -9.777 1.00 88.88 199 MET A N 1
ATOM 1612 C CA . MET A 1 199 ? 12.708 -6.182 -10.046 1.00 88.88 199 MET A CA 1
ATOM 1613 C C . MET A 1 199 ? 13.636 -5.522 -11.068 1.00 88.88 199 MET A C 1
ATOM 1615 O O . MET A 1 199 ? 13.159 -4.756 -11.898 1.00 88.88 199 MET A O 1
ATOM 1619 N N . TYR A 1 200 ? 14.936 -5.831 -11.021 1.00 84.00 200 TYR A N 1
ATOM 1620 C CA . TYR A 1 200 ? 15.911 -5.339 -11.994 1.00 84.00 200 TYR A CA 1
ATOM 1621 C C . TYR A 1 200 ? 15.853 -6.048 -13.359 1.00 84.00 200 TYR A C 1
ATOM 1623 O O . TYR A 1 200 ? 16.428 -5.574 -14.336 1.00 84.00 200 TYR A O 1
ATOM 1631 N N . GLU A 1 201 ? 15.145 -7.160 -13.464 1.00 83.50 201 GLU A N 1
ATOM 1632 C CA . GLU A 1 201 ? 14.850 -7.790 -14.747 1.00 83.50 201 GLU A CA 1
ATOM 1633 C C . GLU A 1 201 ? 13.583 -7.173 -15.355 1.00 83.50 201 GLU A C 1
ATOM 1635 O O . GLU A 1 201 ? 13.583 -6.755 -16.505 1.00 83.50 201 GLU A O 1
ATOM 1640 N N . LEU A 1 202 ? 12.535 -7.002 -14.543 1.00 86.19 202 LEU A N 1
ATOM 1641 C CA . LEU A 1 202 ? 11.205 -6.581 -14.995 1.00 86.19 202 LEU A CA 1
ATOM 1642 C C . LEU A 1 202 ? 11.079 -5.122 -15.451 1.00 86.19 202 LEU A C 1
ATOM 1644 O O . LEU A 1 202 ? 10.128 -4.805 -16.170 1.00 86.19 202 LEU A O 1
ATOM 1648 N N . PHE A 1 203 ? 11.957 -4.230 -14.985 1.00 82.94 203 PHE A N 1
ATOM 1649 C CA . PHE A 1 203 ? 11.841 -2.789 -15.230 1.00 82.94 203 PHE A CA 1
ATOM 1650 C C . PHE A 1 203 ? 12.841 -2.232 -16.251 1.00 82.94 203 PHE A C 1
ATOM 1652 O O . PHE A 1 203 ? 12.730 -1.044 -16.525 1.00 82.94 203 PHE A O 1
ATOM 1659 N N . GLU A 1 204 ? 13.727 -3.068 -16.825 1.00 60.88 204 GLU A N 1
ATOM 1660 C CA . GLU A 1 204 ? 14.755 -2.890 -17.888 1.00 60.88 204 GLU A CA 1
ATOM 1661 C C . GLU A 1 204 ? 15.611 -1.595 -17.927 1.00 60.88 204 GLU A C 1
ATOM 1663 O O . GLU A 1 204 ? 16.795 -1.652 -18.258 1.00 60.88 204 GLU A O 1
ATOM 1668 N N . LYS A 1 205 ? 15.053 -0.434 -17.579 1.00 57.84 205 LYS A N 1
ATOM 1669 C CA . LYS A 1 205 ? 15.666 0.891 -17.487 1.00 57.84 205 LYS A CA 1
ATOM 1670 C C . LYS A 1 205 ? 15.843 1.291 -16.027 1.00 57.84 205 LYS A C 1
ATOM 1672 O O . LYS A 1 205 ? 14.887 1.590 -15.305 1.00 57.84 205 LYS A O 1
ATOM 1677 N N . TYR A 1 206 ? 17.101 1.376 -15.623 1.00 62.06 206 TYR A N 1
ATOM 1678 C CA . TYR A 1 206 ? 17.502 1.873 -14.311 1.00 62.06 206 TYR A CA 1
ATOM 1679 C C . TYR A 1 206 ? 18.231 3.182 -14.478 1.00 62.06 206 TYR A C 1
ATOM 1681 O O . TYR A 1 206 ? 18.743 3.470 -15.556 1.00 62.06 206 TYR A O 1
ATOM 1689 N N . ASP A 1 207 ? 18.287 3.946 -13.397 1.00 51.16 207 ASP A N 1
ATOM 1690 C CA . ASP A 1 207 ? 18.971 5.224 -13.269 1.00 51.16 207 ASP A CA 1
ATOM 1691 C C . ASP A 1 207 ? 20.460 5.146 -13.706 1.00 51.16 207 ASP A C 1
ATOM 1693 O O . ASP A 1 207 ? 21.377 5.142 -12.882 1.00 51.16 207 ASP A O 1
ATOM 1697 N N . GLY A 1 208 ? 20.704 5.098 -15.022 1.00 47.78 208 GLY A N 1
ATOM 1698 C CA . GLY A 1 208 ? 22.005 4.953 -15.665 1.00 47.78 208 GLY A CA 1
ATOM 1699 C C . GLY A 1 208 ? 22.430 3.565 -16.141 1.00 47.78 208 GLY A C 1
ATOM 1700 O O . GLY A 1 208 ? 23.632 3.388 -16.302 1.00 47.78 208 GLY A O 1
ATOM 1701 N N . PHE A 1 209 ? 21.534 2.596 -16.357 1.00 49.22 209 PHE A N 1
ATOM 1702 C CA . PHE A 1 209 ? 21.907 1.278 -16.899 1.00 49.22 209 PHE A CA 1
ATOM 1703 C C . PHE A 1 209 ? 20.920 0.795 -17.973 1.00 49.22 209 PHE A C 1
ATOM 1705 O O . PHE A 1 209 ? 19.713 0.960 -17.811 1.00 49.22 209 PHE A O 1
ATOM 1712 N N . GLU A 1 210 ? 21.441 0.170 -19.029 1.00 50.91 210 GLU A N 1
ATOM 1713 C CA . GLU A 1 210 ? 20.686 -0.470 -20.115 1.00 50.91 210 GLU A CA 1
ATOM 1714 C C . GLU A 1 210 ? 20.986 -1.969 -20.179 1.00 50.91 210 GLU A C 1
ATOM 1716 O O . GLU A 1 210 ? 22.086 -2.404 -19.839 1.00 50.91 210 GLU A O 1
ATOM 1721 N N . ILE A 1 211 ? 20.026 -2.767 -20.646 1.00 50.34 211 ILE A N 1
ATOM 1722 C CA . ILE A 1 211 ? 20.264 -4.166 -21.008 1.00 50.34 211 ILE A CA 1
ATOM 1723 C C . ILE A 1 211 ? 20.776 -4.197 -22.451 1.00 50.34 211 ILE A C 1
ATOM 1725 O O . ILE A 1 211 ? 20.111 -3.714 -23.361 1.00 50.34 211 ILE A O 1
ATOM 1729 N N . SER A 1 212 ? 21.956 -4.770 -22.667 1.00 48.28 212 SER A N 1
ATOM 1730 C CA . SER A 1 212 ? 22.519 -5.024 -23.991 1.00 48.28 212 SER A CA 1
ATOM 1731 C C . SER A 1 212 ? 22.776 -6.512 -24.179 1.00 48.28 212 SER A C 1
ATOM 1733 O O . SER A 1 212 ? 23.328 -7.168 -23.290 1.00 48.28 212 SER A O 1
ATOM 1735 N N . GLU A 1 213 ? 22.438 -7.037 -25.348 1.00 41.88 213 GLU A N 1
ATOM 1736 C CA . GLU A 1 213 ? 22.717 -8.424 -25.698 1.00 41.88 213 GLU A CA 1
ATOM 1737 C C . GLU A 1 213 ? 24.177 -8.574 -26.152 1.00 41.88 213 GLU A C 1
ATOM 1739 O O . GLU A 1 213 ? 24.649 -7.858 -27.035 1.00 41.88 213 GLU A O 1
ATOM 1744 N N . PHE A 1 214 ? 24.920 -9.492 -25.531 1.00 44.53 214 PHE A N 1
ATOM 1745 C CA . PHE A 1 214 ? 26.288 -9.807 -25.943 1.00 44.53 214 PHE A CA 1
ATOM 1746 C C . PHE A 1 214 ? 26.518 -11.315 -25.866 1.00 44.53 214 PHE A C 1
ATOM 1748 O O . PHE A 1 214 ? 26.543 -11.895 -24.777 1.00 44.53 214 PHE A O 1
ATOM 1755 N N . GLY A 1 215 ? 26.681 -11.952 -27.029 1.00 42.56 215 GLY A N 1
ATOM 1756 C CA . GLY A 1 215 ? 26.885 -13.400 -27.133 1.00 42.56 215 GLY A CA 1
ATOM 1757 C C . GLY A 1 215 ? 25.671 -14.235 -26.706 1.00 42.56 215 GLY A C 1
ATOM 1758 O O . GLY A 1 215 ? 25.849 -15.261 -26.055 1.00 42.56 215 GLY A O 1
ATOM 1759 N N . GLY A 1 216 ? 24.447 -13.783 -27.010 1.00 39.34 216 GLY A N 1
ATOM 1760 C CA . GLY A 1 216 ? 23.202 -14.505 -26.694 1.00 39.34 216 GLY A CA 1
ATOM 1761 C C . GLY A 1 216 ? 22.810 -14.501 -25.211 1.00 39.34 216 GLY A C 1
ATOM 1762 O O . GLY A 1 216 ? 22.009 -15.327 -24.778 1.00 39.34 216 GLY A O 1
ATOM 1763 N N . LYS A 1 217 ? 23.402 -13.606 -24.408 1.00 38.94 217 LYS A N 1
ATOM 1764 C CA . LYS A 1 217 ? 23.048 -13.372 -23.001 1.00 38.94 217 LYS A CA 1
ATOM 1765 C C . LYS A 1 217 ? 22.767 -11.883 -22.780 1.00 38.94 217 LYS A C 1
ATOM 1767 O O . LYS A 1 217 ? 23.524 -11.032 -23.256 1.00 38.94 217 LYS A O 1
ATOM 1772 N N . ASN A 1 218 ? 21.732 -11.581 -21.997 1.00 42.31 218 ASN A N 1
ATOM 1773 C CA . ASN A 1 218 ? 21.438 -10.223 -21.539 1.00 42.31 218 ASN A CA 1
ATOM 1774 C C . ASN A 1 218 ? 22.520 -9.762 -20.551 1.00 42.31 218 ASN A C 1
ATOM 1776 O O . ASN A 1 218 ? 22.782 -10.435 -19.553 1.00 42.31 218 ASN A O 1
ATOM 1780 N N . ARG A 1 219 ? 23.155 -8.616 -20.819 1.00 48.59 219 ARG A N 1
ATOM 1781 C CA . ARG A 1 219 ? 24.116 -7.963 -19.917 1.00 48.59 219 ARG A CA 1
ATOM 1782 C C . ARG A 1 219 ? 23.614 -6.580 -19.533 1.00 48.59 219 ARG A C 1
ATOM 1784 O O . ARG A 1 219 ? 23.084 -5.868 -20.372 1.00 48.59 219 ARG A O 1
ATOM 1791 N N . LEU A 1 220 ? 23.834 -6.172 -18.288 1.00 45.38 220 LEU A N 1
ATOM 1792 C CA . LEU A 1 220 ? 23.592 -4.793 -17.864 1.00 45.38 220 LEU A CA 1
ATOM 1793 C C . LEU A 1 220 ? 24.826 -3.937 -18.168 1.00 45.38 220 LEU A C 1
ATOM 1795 O O . LEU A 1 220 ? 25.928 -4.241 -17.712 1.00 45.38 220 LEU A O 1
ATOM 1799 N N . ARG A 1 221 ? 24.635 -2.849 -18.910 1.00 48.38 221 ARG A N 1
ATOM 1800 C CA . ARG A 1 221 ? 25.643 -1.843 -19.238 1.00 48.38 221 ARG A CA 1
ATOM 1801 C C . ARG A 1 221 ? 25.335 -0.553 -18.488 1.00 48.38 221 ARG A C 1
ATOM 1803 O O . ARG A 1 221 ? 24.261 0.011 -18.655 1.00 48.38 221 ARG A O 1
ATOM 1810 N N . CYS A 1 222 ? 26.284 -0.058 -17.696 1.00 46.53 222 CYS A N 1
ATOM 1811 C CA . CYS A 1 222 ? 26.206 1.297 -17.148 1.00 46.53 222 CYS A CA 1
ATOM 1812 C C . CYS A 1 222 ? 26.333 2.317 -18.290 1.00 46.53 222 CYS A C 1
ATOM 1814 O O . CYS A 1 222 ? 27.302 2.273 -19.047 1.00 46.53 222 CYS A O 1
ATOM 1816 N N . ILE A 1 223 ? 25.368 3.224 -18.409 1.00 55.59 223 ILE A N 1
ATOM 1817 C CA . ILE A 1 223 ? 25.359 4.355 -19.348 1.00 55.59 223 ILE A CA 1
ATOM 1818 C C . ILE A 1 223 ? 25.653 5.697 -18.653 1.00 55.59 223 ILE A C 1
ATOM 1820 O O . ILE A 1 223 ? 25.650 6.740 -19.301 1.00 55.59 223 ILE A O 1
ATOM 1824 N N . LYS A 1 224 ? 25.916 5.696 -17.337 1.00 47.84 224 LYS A N 1
ATOM 1825 C CA . LYS A 1 224 ? 26.359 6.882 -16.583 1.00 47.84 224 LYS A CA 1
ATOM 1826 C C . LYS A 1 224 ? 27.881 6.974 -16.513 1.00 47.84 224 LYS A C 1
ATOM 1828 O O . LYS A 1 224 ? 28.559 5.954 -16.431 1.00 47.84 224 LYS A O 1
ATOM 1833 N N . ASP A 1 225 ? 28.400 8.205 -16.487 1.00 48.16 225 ASP A N 1
ATOM 1834 C CA . ASP A 1 225 ? 29.835 8.481 -16.348 1.00 48.16 225 ASP A CA 1
ATOM 1835 C C . ASP A 1 225 ? 30.397 7.801 -15.075 1.00 48.16 225 ASP A C 1
ATOM 1837 O O . ASP A 1 225 ? 29.953 8.129 -13.961 1.00 48.16 225 ASP A O 1
ATOM 1841 N N . PRO A 1 226 ? 31.378 6.882 -15.210 1.00 44.03 226 PRO A N 1
ATOM 1842 C CA . PRO A 1 226 ? 32.007 6.174 -14.095 1.00 44.03 226 PRO A CA 1
ATOM 1843 C C . PRO A 1 226 ? 32.538 7.089 -12.984 1.00 44.03 226 PRO A C 1
ATOM 1845 O O . PRO A 1 226 ? 32.582 6.677 -11.827 1.00 44.03 226 PRO A O 1
ATOM 1848 N N . LYS A 1 227 ? 32.890 8.344 -13.296 1.00 39.19 227 LYS A N 1
ATOM 1849 C CA . LYS A 1 227 ? 33.444 9.312 -12.335 1.00 39.19 227 LYS A CA 1
ATOM 1850 C C . LYS A 1 227 ? 32.406 9.913 -11.381 1.00 39.19 227 LYS A C 1
ATOM 1852 O O . LYS A 1 227 ? 32.781 10.543 -10.398 1.00 39.19 227 LYS A O 1
ATOM 1857 N N . THR A 1 228 ? 31.109 9.724 -11.638 1.00 43.97 228 THR A N 1
ATOM 1858 C CA . THR A 1 228 ? 30.022 10.370 -10.868 1.00 43.97 228 THR A CA 1
ATOM 1859 C C . THR A 1 228 ? 29.064 9.389 -10.185 1.00 43.97 228 THR A C 1
ATOM 1861 O O . THR A 1 228 ? 28.245 9.791 -9.355 1.00 43.97 228 THR A O 1
ATOM 1864 N N . CYS A 1 229 ? 29.153 8.087 -10.480 1.00 44.97 229 CYS A N 1
ATOM 1865 C CA . CYS A 1 229 ? 28.123 7.123 -10.096 1.00 44.97 229 CYS A CA 1
ATOM 1866 C C . CYS A 1 229 ? 28.497 6.274 -8.863 1.00 44.97 229 CYS A C 1
ATOM 1868 O O . CYS A 1 229 ? 28.988 5.151 -8.969 1.00 44.97 229 CYS A O 1
ATOM 1870 N N . LYS A 1 230 ? 28.150 6.765 -7.665 1.00 43.44 230 LYS A N 1
ATOM 1871 C CA . LYS A 1 230 ? 28.288 6.042 -6.378 1.00 43.44 230 LYS A CA 1
ATOM 1872 C C . LYS A 1 230 ? 27.451 4.744 -6.300 1.00 43.44 230 LYS A C 1
ATOM 1874 O O . LYS A 1 230 ? 27.711 3.892 -5.457 1.00 43.44 230 LYS A O 1
ATOM 1879 N N . ALA A 1 231 ? 26.467 4.571 -7.192 1.00 43.25 231 ALA A N 1
ATOM 1880 C CA . ALA A 1 231 ? 25.570 3.409 -7.255 1.00 43.25 231 ALA A CA 1
ATOM 1881 C C . ALA A 1 231 ? 26.174 2.169 -7.956 1.00 43.25 231 ALA A C 1
ATOM 1883 O O . ALA A 1 231 ? 25.618 1.071 -7.830 1.00 43.25 231 ALA A O 1
ATOM 1884 N N . CYS A 1 232 ? 27.305 2.319 -8.662 1.00 43.53 232 CYS A N 1
ATOM 1885 C CA . CYS A 1 232 ? 27.953 1.231 -9.406 1.00 43.53 232 CYS A CA 1
ATOM 1886 C C . CYS A 1 232 ? 28.524 0.140 -8.484 1.00 43.53 232 CYS A C 1
ATOM 1888 O O . CYS A 1 232 ? 28.297 -1.044 -8.719 1.00 43.53 232 CYS A O 1
ATOM 1890 N N . TYR A 1 233 ? 29.171 0.516 -7.378 1.00 40.72 233 TYR A N 1
ATOM 1891 C CA . TYR A 1 233 ? 29.908 -0.433 -6.530 1.00 40.72 233 TYR A CA 1
ATOM 1892 C C . TYR A 1 233 ? 28.997 -1.412 -5.760 1.00 40.72 233 TYR A C 1
ATOM 1894 O O . TYR A 1 233 ? 29.274 -2.608 -5.640 1.00 40.72 233 TYR A O 1
ATOM 1902 N N . GLU A 1 234 ? 27.856 -0.929 -5.261 1.00 41.28 234 GLU A N 1
ATOM 1903 C CA . GLU A 1 234 ? 26.926 -1.751 -4.477 1.00 41.28 234 GLU A CA 1
ATOM 1904 C C . GLU A 1 234 ? 26.102 -2.701 -5.351 1.00 41.28 234 GLU A C 1
ATOM 1906 O O . GLU A 1 234 ? 25.822 -3.831 -4.948 1.00 41.28 234 GLU A O 1
ATOM 1911 N N . THR A 1 235 ? 25.731 -2.257 -6.552 1.00 45.28 235 THR A N 1
ATOM 1912 C CA . THR A 1 235 ? 24.868 -3.011 -7.469 1.00 45.28 235 THR A CA 1
ATOM 1913 C C . THR A 1 235 ? 25.654 -4.128 -8.158 1.00 45.28 235 THR A C 1
ATOM 1915 O O . THR A 1 235 ? 25.192 -5.269 -8.204 1.00 45.28 235 THR A O 1
ATOM 1918 N N . GLU A 1 236 ? 26.892 -3.853 -8.578 1.00 43.50 236 GLU A N 1
ATOM 1919 C CA . GLU A 1 236 ? 27.770 -4.835 -9.217 1.00 43.50 236 GLU A CA 1
ATOM 1920 C C . GLU A 1 236 ? 28.207 -5.948 -8.244 1.00 43.50 236 GLU A C 1
ATOM 1922 O O . GLU A 1 236 ? 28.108 -7.133 -8.570 1.00 43.50 236 GLU A O 1
ATOM 1927 N N . SER A 1 237 ? 28.577 -5.613 -6.997 1.00 43.19 237 SER A N 1
ATOM 1928 C CA . SER A 1 237 ? 28.928 -6.633 -5.988 1.00 43.19 237 SER A CA 1
ATOM 1929 C C . SER A 1 237 ? 27.737 -7.508 -5.569 1.00 43.19 237 SER A C 1
ATOM 1931 O O . SER A 1 237 ? 27.918 -8.650 -5.132 1.00 43.19 237 SER A O 1
ATOM 1933 N N . MET A 1 238 ? 26.511 -6.981 -5.672 1.00 42.34 238 MET A N 1
ATOM 1934 C CA . MET A 1 238 ? 25.288 -7.705 -5.329 1.00 42.34 238 MET A CA 1
ATOM 1935 C C . MET A 1 238 ? 24.883 -8.670 -6.449 1.00 42.34 238 MET A C 1
ATOM 1937 O O . MET A 1 238 ? 24.446 -9.780 -6.147 1.00 42.34 238 MET A O 1
ATOM 1941 N N . MET A 1 239 ? 25.075 -8.300 -7.721 1.00 45.75 239 MET A N 1
ATOM 1942 C CA . MET A 1 239 ? 24.754 -9.165 -8.867 1.00 45.75 239 MET A CA 1
ATOM 1943 C C . MET A 1 239 ? 2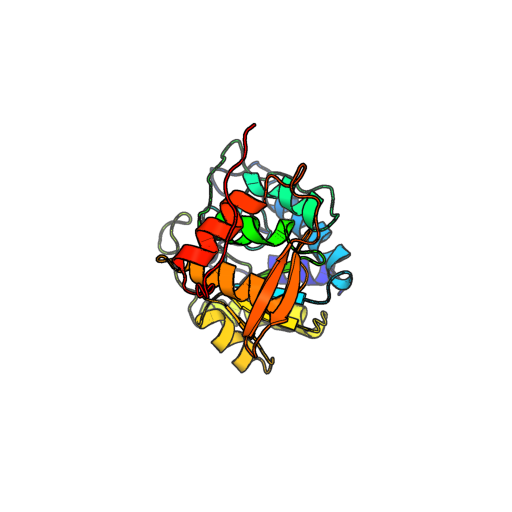5.815 -10.245 -9.124 1.00 45.75 239 MET A C 1
ATOM 1945 O O . MET A 1 239 ? 25.446 -11.384 -9.417 1.00 45.75 239 MET A O 1
ATOM 1949 N N . ARG A 1 240 ? 27.107 -9.957 -8.886 1.00 46.34 240 ARG A N 1
ATOM 1950 C CA . ARG A 1 240 ? 28.184 -10.974 -8.888 1.00 46.34 240 ARG A CA 1
ATOM 1951 C C . ARG A 1 240 ? 27.904 -12.116 -7.902 1.00 46.34 240 ARG A C 1
ATOM 1953 O O . ARG A 1 240 ? 28.153 -13.275 -8.208 1.00 46.34 240 ARG A O 1
ATOM 1960 N N . ARG A 1 241 ? 27.310 -11.804 -6.742 1.00 42.50 241 ARG A N 1
ATOM 1961 C CA . ARG A 1 241 ? 26.927 -12.788 -5.710 1.00 42.50 241 ARG A CA 1
ATOM 1962 C C . ARG A 1 241 ? 25.744 -13.694 -6.082 1.00 42.50 241 ARG A C 1
ATOM 1964 O O . ARG A 1 241 ? 25.503 -14.659 -5.368 1.00 42.50 241 ARG A O 1
ATOM 1971 N N . HIS A 1 242 ? 25.007 -13.398 -7.156 1.00 40.56 242 HIS A N 1
ATOM 1972 C CA . HIS A 1 242 ? 23.811 -14.153 -7.562 1.00 40.56 242 HIS A CA 1
ATOM 1973 C C . HIS A 1 242 ? 23.966 -14.882 -8.904 1.00 40.56 242 HIS A C 1
ATOM 1975 O O . HIS A 1 242 ? 22.965 -15.330 -9.451 1.00 40.56 242 HIS A O 1
ATOM 1981 N N . HIS A 1 243 ? 25.194 -15.012 -9.426 1.00 41.47 243 HIS A N 1
ATOM 1982 C CA . HIS A 1 243 ? 25.492 -15.654 -10.719 1.00 41.47 243 HIS A CA 1
ATOM 1983 C C . HIS A 1 243 ? 24.702 -15.082 -11.912 1.00 41.47 243 HIS A C 1
ATOM 1985 O O . HIS A 1 243 ? 24.522 -15.747 -12.925 1.00 41.47 243 HIS A O 1
ATOM 1991 N N . LEU A 1 244 ? 24.261 -13.824 -11.810 1.00 37.59 244 LEU A N 1
ATOM 1992 C CA . LEU A 1 244 ? 23.653 -13.074 -12.917 1.00 37.59 244 LEU A CA 1
ATOM 1993 C C . LEU A 1 244 ? 24.716 -12.429 -13.825 1.00 37.59 244 LEU A C 1
ATOM 1995 O O . LEU A 1 244 ? 24.392 -11.726 -14.775 1.00 37.59 244 LEU A O 1
ATOM 1999 N N . VAL A 1 245 ? 25.994 -12.661 -13.515 1.00 36.72 245 VAL A N 1
ATOM 2000 C CA . VAL A 1 245 ? 27.167 -12.240 -14.279 1.00 36.72 245 VAL A CA 1
ATOM 2001 C C . VAL A 1 245 ? 28.081 -13.456 -14.385 1.00 36.72 245 VAL A C 1
ATOM 2003 O O . VAL A 1 245 ? 28.421 -14.055 -13.366 1.00 36.72 245 VAL A O 1
ATOM 2006 N N . ASP A 1 246 ? 28.458 -13.816 -15.607 1.00 34.56 246 ASP A N 1
ATOM 2007 C CA . ASP A 1 246 ? 29.387 -14.906 -15.901 1.00 34.56 246 ASP A CA 1
ATOM 2008 C C . ASP A 1 246 ? 30.650 -14.304 -16.529 1.00 34.56 246 ASP A C 1
ATOM 2010 O O . ASP A 1 246 ? 30.565 -13.527 -17.487 1.00 34.56 246 ASP A O 1
ATOM 2014 N N . HIS A 1 247 ? 31.815 -14.595 -15.947 1.00 36.88 247 HIS A N 1
ATOM 2015 C CA . HIS A 1 247 ? 33.095 -14.045 -16.387 1.00 36.88 247 HIS A CA 1
ATOM 2016 C C . HIS A 1 247 ? 33.622 -14.838 -17.587 1.00 36.88 247 HIS A C 1
ATOM 2018 O O . HIS A 1 247 ? 34.386 -15.786 -17.440 1.00 36.88 247 HIS A O 1
ATOM 2024 N N . GLY A 1 248 ? 33.273 -14.382 -18.789 1.00 29.70 248 GLY A N 1
ATOM 2025 C CA . GLY A 1 248 ? 34.224 -14.437 -19.897 1.00 29.70 248 GLY A CA 1
ATOM 2026 C C . GLY A 1 248 ? 35.288 -13.367 -19.651 1.00 29.70 248 GLY A C 1
ATOM 2027 O O . GLY A 1 248 ? 34.928 -12.216 -19.416 1.00 29.70 248 GLY A O 1
ATOM 2028 N N . GLN A 1 249 ? 36.550 -13.785 -19.597 1.00 33.25 249 GLN A N 1
ATOM 2029 C CA . GLN A 1 249 ? 37.741 -13.016 -19.223 1.00 33.25 249 GLN A CA 1
ATOM 2030 C C . GLN A 1 249 ? 37.926 -11.677 -19.971 1.00 33.25 249 GLN A C 1
ATOM 2032 O O . GLN A 1 249 ? 37.358 -11.473 -21.038 1.00 33.25 249 GLN A O 1
ATOM 2037 N N . GLU A 1 250 ? 38.833 -10.865 -19.400 1.00 30.61 250 GLU A N 1
ATOM 2038 C CA . GLU A 1 250 ? 39.506 -9.662 -19.938 1.00 30.61 250 GLU A CA 1
ATOM 2039 C C . GLU A 1 250 ? 38.792 -8.323 -19.670 1.00 30.61 250 GLU A C 1
ATOM 2041 O O . GLU A 1 250 ? 37.610 -8.159 -19.933 1.00 30.61 250 GLU A O 1
ATOM 2046 N N . SER A 1 251 ? 39.410 -7.257 -19.167 1.00 27.64 251 SER A N 1
ATOM 2047 C CA . SER A 1 251 ? 40.701 -6.991 -18.521 1.00 27.64 251 SER A CA 1
ATOM 2048 C C . SER A 1 251 ? 40.639 -5.500 -18.177 1.00 27.64 251 SER A C 1
ATOM 2050 O O . SER A 1 251 ? 40.464 -4.695 -19.086 1.00 27.64 251 SER A O 1
ATOM 2052 N N . PHE A 1 252 ? 40.786 -5.105 -16.914 1.00 25.58 252 PHE A N 1
ATOM 2053 C CA . PHE A 1 252 ? 41.150 -3.722 -16.599 1.00 25.58 252 PHE A CA 1
ATOM 2054 C C . PHE A 1 252 ? 42.259 -3.755 -15.563 1.00 25.58 252 PHE A C 1
ATOM 2056 O O . PHE A 1 252 ? 42.045 -3.992 -14.375 1.00 25.58 252 PHE A O 1
ATOM 2063 N N . THR A 1 253 ? 43.470 -3.582 -16.079 1.00 24.58 253 THR A N 1
ATOM 2064 C CA . THR A 1 253 ? 44.641 -3.137 -15.343 1.00 24.58 253 THR A CA 1
ATOM 2065 C C . THR A 1 253 ? 44.284 -1.852 -14.608 1.00 24.58 253 THR A C 1
ATOM 2067 O O . THR A 1 253 ? 43.852 -0.868 -15.207 1.00 24.58 253 THR A O 1
ATOM 2070 N N . ILE A 1 254 ? 44.446 -1.894 -13.291 1.00 26.56 254 ILE A N 1
ATOM 2071 C CA . ILE A 1 254 ? 44.456 -0.721 -12.429 1.00 26.56 254 ILE A CA 1
ATOM 2072 C C . ILE A 1 254 ? 45.677 0.108 -12.837 1.00 26.56 254 ILE A C 1
ATOM 2074 O O . ILE A 1 254 ? 46.803 -0.369 -12.722 1.00 26.56 254 ILE A O 1
ATOM 2078 N N . LEU A 1 255 ? 45.448 1.326 -13.320 1.00 23.98 255 LEU A N 1
ATOM 2079 C CA . LEU A 1 255 ? 46.436 2.398 -13.289 1.00 23.98 255 LEU A CA 1
ATOM 2080 C C . LEU A 1 255 ? 45.822 3.544 -12.481 1.00 23.98 255 LEU A C 1
ATOM 2082 O O . LEU A 1 255 ? 44.907 4.217 -12.946 1.00 23.98 255 LEU A O 1
ATOM 2086 N N . ASP A 1 256 ? 46.292 3.629 -11.238 1.00 26.36 256 ASP A N 1
ATOM 2087 C CA . ASP A 1 256 ? 46.496 4.805 -10.387 1.00 26.36 256 ASP A CA 1
ATOM 2088 C C . ASP A 1 256 ? 45.526 5.998 -10.502 1.00 26.36 256 ASP A C 1
ATOM 2090 O O . ASP A 1 256 ? 45.653 6.831 -11.403 1.00 26.36 256 ASP A O 1
ATOM 2094 N N . LEU A 1 257 ? 44.632 6.109 -9.502 1.00 30.92 257 LEU A N 1
ATOM 2095 C CA . LEU A 1 257 ? 44.412 7.240 -8.563 1.00 30.92 257 LEU A CA 1
ATOM 2096 C C . LEU A 1 257 ? 42.988 7.230 -7.982 1.00 30.92 257 LEU A C 1
ATOM 2098 O O . LEU A 1 257 ? 42.010 7.301 -8.760 1.00 30.92 257 LEU A O 1
#